Protein AF-A0A1S0UJU5-F1 (afdb_monomer_lite)

Radius of gyration: 62.93 Å; chains: 1; bounding box: 133×72×185 Å

Sequence (334 aa):
MNVRCYRLRDVCRALQETQEIAVLQREKLDVLLANEEEYRELAERVRCEQVELQALRDYVERQKCRVMTCRMKLIHFNDEKFQKDMMTSKRSSEVIKMQEDLLKRKAALSLAKDNLLLIASHLAWRRRKMVEDLMHIYVINLNTSPEARLMPSSCACRSIACITGLHLPDTLSFLGHSDIEVSAATGYVVQVLSLLSRIYNFPYQYSMFFFGSKSTIKDPILEERYPLYGMTRNREKFEEGMSLLNKNISQLRWSFGITTKGVGRTLFNLQDLLLHIVSKRQDTSTDSTFQRPSVSFRSVGNVDKTLHKCTKPNHEFNQGSKPSEMDPPSICSC

Organism: Loa loa (NCBI:txid7209)

Foldseek 3Di:
DPDVVVVVVVVVVVVVVVVVVVVVVVVVVVVVVVVVVVVVVVVVVVVVVVVVVVVVVVVVVVVVVVVVVVVVVVVVVVVVVVVVVVVVVVVVVVVVVVVVVVVVVVVVVVVVVVVVVVVVVVLLVVLLVVLVVLCVVFPKDFADDLVQAPDRDDAPDPTFIATVRQGADFLVRCPPDDLQSNLQRVLSLLVSLVVNCVSVVDDFQWDWDRPHSFIWIAHPVVRDIATCTDCVPCVVSNSVRLLSSLVRLQVVCVLLVHHDPRSRPSSVSVVVSSCSSNVDDPPPDDDPPPPDPDPDDDDDDDDDDDDDDDDDDDDDDDDDDDDDDDDDDDDDDD

Secondary structure (DSSP, 8-state):
--SHHHHHHHHHHHHHHHHHHHHHHHHHHHHHHHHHHHHHHHHHHHHHHHHHHHHHHHHHHHHHHHHHHHHHHHHHHHHHHHHHHHHHHHHHHHHHHHHHHHHHHHHHHHHHHHHHHHHHHHHHHHHHHHHHHHHHHS-EESS--GGGSSS------SS--EETTEE---TT--TTS-HHHHHHHHHHHHHHHHHHHHHHT---SSEEE-BTBT-EEE-TTT--EEESS-TTT-HHHHHHHHHHHHHHHHHHHHHTT---S-TT-HHHHHHHHHHHHHH------S------------------------PPPP--------------------

pLDDT: mean 82.98, std 22.14, range [27.62, 98.31]

Structure (mmCIF, N/CA/C/O backbone):
data_AF-A0A1S0UJU5-F1
#
_entry.id   AF-A0A1S0UJU5-F1
#
loop_
_atom_site.group_PDB
_atom_site.id
_atom_site.type_symbol
_atom_site.label_atom_id
_atom_site.label_alt_id
_atom_site.label_comp_id
_atom_site.label_asym_id
_atom_site.label_entity_id
_atom_site.label_seq_id
_atom_site.pdbx_PDB_ins_code
_atom_site.Cartn_x
_atom_site.Cartn_y
_atom_site.Cartn_z
_atom_site.occupancy
_atom_site.B_iso_or_equiv
_atom_site.auth_seq_id
_atom_site.auth_comp_id
_atom_site.auth_asym_id
_atom_site.auth_atom_id
_atom_site.pdbx_PDB_model_num
ATOM 1 N N . MET A 1 1 ? -99.829 -7.265 147.902 1.00 45.28 1 MET A N 1
ATOM 2 C CA . MET A 1 1 ? -98.395 -6.887 147.933 1.00 45.28 1 MET A CA 1
ATOM 3 C C . MET A 1 1 ? -97.499 -7.648 146.934 1.00 45.28 1 MET A C 1
ATOM 5 O O . MET A 1 1 ? -96.308 -7.392 146.930 1.00 45.28 1 MET A O 1
ATOM 9 N N . ASN A 1 2 ? -98.030 -8.486 146.025 1.00 49.31 2 ASN A N 1
ATOM 10 C CA . ASN A 1 2 ? -97.216 -9.372 145.164 1.00 49.31 2 ASN A CA 1
ATOM 11 C C . ASN A 1 2 ? -97.033 -8.938 143.691 1.00 49.31 2 ASN A C 1
ATOM 13 O O . ASN A 1 2 ? -96.429 -9.678 142.936 1.00 49.31 2 ASN A O 1
ATOM 17 N N . VAL A 1 3 ? -97.517 -7.769 143.244 1.00 54.25 3 VAL A N 1
ATOM 18 C CA . VAL A 1 3 ? -97.548 -7.428 141.794 1.00 54.25 3 VAL A CA 1
ATOM 19 C C . VAL A 1 3 ? -96.474 -6.405 141.370 1.00 54.25 3 VAL A C 1
ATOM 21 O O . VAL A 1 3 ? -96.061 -6.381 140.214 1.00 54.25 3 VAL A O 1
ATOM 24 N N . ARG A 1 4 ? -95.954 -5.576 142.292 1.00 53.53 4 ARG A N 1
ATOM 25 C CA . ARG A 1 4 ? -94.968 -4.516 141.968 1.00 53.53 4 ARG A CA 1
ATOM 26 C C . ARG A 1 4 ? -93.519 -5.014 141.833 1.00 53.53 4 ARG A C 1
ATOM 28 O O . ARG A 1 4 ? -92.796 -4.476 141.004 1.00 53.53 4 ARG A O 1
ATOM 35 N N . CYS A 1 5 ? -93.111 -6.054 142.569 1.00 54.47 5 CYS A N 1
ATOM 36 C CA . CYS A 1 5 ? -91.757 -6.624 142.458 1.00 54.47 5 CYS A CA 1
ATOM 37 C C . CYS A 1 5 ? -91.531 -7.432 141.168 1.00 54.47 5 CYS A C 1
ATOM 39 O O . CYS A 1 5 ? -90.399 -7.498 140.697 1.00 54.47 5 CYS A O 1
ATOM 41 N N . TYR A 1 6 ? -92.582 -8.007 140.571 1.00 58.06 6 TYR A N 1
ATOM 42 C CA . TYR A 1 6 ? -92.469 -8.746 139.307 1.00 58.06 6 TYR A CA 1
ATOM 43 C C . TYR A 1 6 ? -92.270 -7.799 138.119 1.00 58.06 6 TYR A C 1
ATOM 45 O O . TYR A 1 6 ? -91.330 -7.976 137.358 1.00 58.06 6 TYR A O 1
ATOM 53 N N . ARG A 1 7 ? -93.032 -6.698 138.049 1.00 62.28 7 ARG A N 1
ATOM 54 C CA . ARG A 1 7 ? -92.921 -5.725 136.946 1.00 62.28 7 ARG A CA 1
ATOM 55 C C . ARG A 1 7 ? -91.554 -5.044 136.850 1.00 62.28 7 ARG A C 1
ATOM 57 O O . ARG A 1 7 ? -91.088 -4.801 135.745 1.00 62.28 7 ARG A O 1
ATOM 64 N N . LEU A 1 8 ? -90.908 -4.736 137.979 1.00 66.62 8 LEU A N 1
ATOM 65 C CA . LEU A 1 8 ? -89.547 -4.178 137.967 1.00 66.62 8 LEU A CA 1
ATOM 66 C C . LEU A 1 8 ? -88.522 -5.219 137.498 1.00 66.62 8 LEU A C 1
ATOM 68 O O . LEU A 1 8 ? -87.613 -4.893 136.744 1.00 66.62 8 LEU A O 1
ATOM 72 N N . ARG A 1 9 ? -88.696 -6.481 137.909 1.00 70.19 9 ARG A N 1
ATOM 73 C CA . ARG A 1 9 ? -87.839 -7.597 137.499 1.00 70.19 9 ARG A CA 1
ATOM 74 C C . ARG A 1 9 ? -87.984 -7.908 136.006 1.00 70.19 9 ARG A C 1
ATOM 76 O O . ARG A 1 9 ? -86.986 -8.218 135.369 1.00 70.19 9 ARG A O 1
ATOM 83 N N . ASP A 1 10 ? -89.182 -7.766 135.448 1.00 72.06 10 ASP A N 1
ATOM 84 C CA . ASP A 1 10 ? -89.446 -7.961 134.019 1.00 72.06 10 ASP A CA 1
ATOM 85 C C . ASP A 1 10 ? -88.885 -6.813 133.170 1.00 72.06 10 ASP A C 1
ATOM 87 O O . ASP A 1 10 ? -88.316 -7.061 132.114 1.00 72.06 10 ASP A O 1
ATOM 91 N N . VAL A 1 11 ? -88.954 -5.567 133.653 1.00 76.56 11 VAL A N 1
ATOM 92 C CA . VAL A 1 11 ? -88.322 -4.414 132.984 1.00 76.56 11 VAL A CA 1
ATOM 93 C C . VAL A 1 11 ? -86.795 -4.508 133.035 1.00 76.56 11 VAL A C 1
ATOM 95 O O . VAL A 1 11 ? -86.145 -4.244 132.031 1.00 76.56 11 VAL A O 1
ATOM 98 N N . CYS A 1 12 ? -86.207 -4.924 134.162 1.00 75.19 12 CYS A N 1
ATOM 99 C CA . CYS A 1 12 ? -84.763 -5.167 134.251 1.00 75.19 12 CYS A CA 1
ATOM 100 C C . CYS A 1 12 ? -84.310 -6.327 133.353 1.00 75.19 12 CYS A C 1
ATOM 102 O O . CYS A 1 12 ? -83.250 -6.229 132.744 1.00 75.19 12 CYS A O 1
ATOM 104 N N . ARG A 1 13 ? -85.119 -7.389 133.233 1.00 77.06 13 ARG A N 1
ATOM 105 C CA . ARG A 1 13 ? -84.850 -8.505 132.318 1.00 77.06 13 ARG A CA 1
ATOM 106 C C . ARG A 1 13 ? -84.945 -8.067 130.860 1.00 77.06 13 ARG A C 1
ATOM 108 O O . ARG A 1 13 ? -84.023 -8.331 130.108 1.00 77.06 13 ARG A O 1
ATOM 115 N N . ALA A 1 14 ? -85.989 -7.326 130.493 1.00 78.50 14 ALA A N 1
ATOM 116 C CA . ALA A 1 14 ? -86.135 -6.770 129.151 1.00 78.50 14 ALA A CA 1
ATOM 117 C C . ALA A 1 14 ? -84.995 -5.796 128.814 1.00 78.50 14 ALA A C 1
ATOM 119 O O . ALA A 1 14 ? -84.498 -5.806 127.696 1.00 78.50 14 ALA A O 1
ATOM 120 N N . LEU A 1 15 ? -84.529 -4.994 129.779 1.00 78.94 15 LEU A N 1
ATOM 121 C CA . LEU A 1 15 ? -83.347 -4.146 129.609 1.00 78.94 15 LEU A CA 1
ATOM 122 C C . LEU A 1 15 ? -82.077 -4.974 129.389 1.00 78.94 15 LEU A C 1
ATOM 124 O O . LEU A 1 15 ? -81.343 -4.682 128.450 1.00 78.94 15 LEU A O 1
ATOM 128 N N . GLN A 1 16 ? -81.842 -6.024 130.183 1.00 80.31 16 GLN A N 1
ATOM 129 C CA . GLN A 1 16 ? -80.718 -6.945 129.972 1.00 80.31 16 GLN A CA 1
ATOM 130 C C . GLN A 1 16 ? -80.794 -7.638 128.609 1.00 80.31 16 GLN A C 1
ATOM 132 O O . GLN A 1 16 ? -79.808 -7.629 127.884 1.00 80.31 16 GLN A O 1
ATOM 137 N N . GLU A 1 17 ? -81.964 -8.137 128.216 1.00 80.81 17 GLU A N 1
ATOM 138 C CA . GLU A 1 17 ? -82.199 -8.753 126.907 1.00 80.81 17 GLU A CA 1
ATOM 139 C C . GLU A 1 17 ? -81.956 -7.749 125.768 1.00 80.81 17 GLU A C 1
ATOM 141 O O . GLU A 1 17 ? -81.262 -8.060 124.803 1.00 80.81 17 GLU A O 1
ATOM 146 N N . THR A 1 18 ? -82.443 -6.506 125.880 1.00 81.00 18 THR A N 1
ATOM 147 C CA . THR A 1 18 ? -82.161 -5.462 124.877 1.00 81.00 18 THR A CA 1
ATOM 148 C C . THR A 1 18 ? -80.690 -5.067 124.836 1.00 81.00 18 THR A C 1
ATOM 150 O O . THR A 1 18 ? -80.179 -4.738 123.768 1.00 81.00 18 THR A O 1
ATOM 153 N N . GLN A 1 19 ? -79.992 -5.122 125.971 1.00 81.38 19 GLN A N 1
ATOM 154 C CA . GLN A 1 19 ? -78.575 -4.801 126.055 1.00 81.38 19 GLN A CA 1
ATOM 155 C C . GLN A 1 19 ? -77.713 -5.928 125.475 1.00 81.38 19 GLN A C 1
ATOM 157 O O . GLN A 1 19 ? -76.769 -5.642 124.746 1.00 81.38 19 GLN A O 1
ATOM 162 N N . GLU A 1 20 ? -78.082 -7.190 125.692 1.00 84.19 20 GLU A N 1
ATOM 163 C CA . GLU A 1 20 ? -77.475 -8.353 125.035 1.00 84.19 20 GLU A CA 1
ATOM 164 C C . GLU A 1 20 ? -77.717 -8.338 123.519 1.00 84.19 20 GLU A C 1
ATOM 166 O O . GLU A 1 20 ? -76.786 -8.550 122.744 1.00 84.19 20 GLU A O 1
ATOM 171 N N . ILE A 1 21 ? -78.930 -7.997 123.067 1.00 85.12 21 ILE A N 1
ATOM 172 C CA . ILE A 1 21 ? -79.240 -7.842 121.636 1.00 85.12 21 ILE A CA 1
ATOM 173 C C . ILE A 1 21 ? -78.436 -6.690 121.021 1.00 85.12 21 ILE A C 1
ATOM 175 O O . ILE A 1 21 ? -77.917 -6.836 119.916 1.00 85.12 21 ILE A O 1
ATOM 179 N N . ALA A 1 22 ? -78.302 -5.558 121.718 1.00 84.25 22 ALA A N 1
ATOM 180 C CA . ALA A 1 22 ? -77.507 -4.426 121.247 1.00 84.25 22 ALA A CA 1
ATOM 181 C C . ALA A 1 22 ? -76.011 -4.772 121.149 1.00 84.25 22 ALA A C 1
ATOM 183 O O . ALA A 1 22 ? -75.350 -4.342 120.205 1.00 84.25 22 ALA A O 1
ATOM 184 N N . VAL A 1 23 ? -75.483 -5.578 122.079 1.00 86.19 23 VAL A N 1
ATOM 185 C CA . VAL A 1 23 ? -74.107 -6.101 122.018 1.00 86.19 23 VAL A CA 1
ATOM 186 C C . VAL A 1 23 ? -73.941 -7.049 120.830 1.00 86.19 23 VAL A C 1
ATOM 188 O O . VAL A 1 23 ? -73.042 -6.832 120.025 1.00 86.19 23 VAL A O 1
ATOM 191 N N . LEU A 1 24 ? -74.851 -8.007 120.633 1.00 87.44 24 LEU A N 1
ATOM 192 C CA . LEU A 1 24 ? -74.823 -8.925 119.485 1.00 87.44 24 LEU A CA 1
ATOM 193 C C . LEU A 1 24 ? -74.938 -8.198 118.139 1.00 87.44 24 LEU A C 1
ATOM 195 O O . LEU A 1 24 ? -74.281 -8.557 117.162 1.00 87.44 24 LEU A O 1
ATOM 199 N N . GLN A 1 25 ? -75.784 -7.170 118.061 1.00 85.75 25 GLN A N 1
ATOM 200 C CA . GLN A 1 25 ? -75.908 -6.343 116.863 1.00 85.75 25 GLN A CA 1
ATOM 201 C C . GLN A 1 25 ? -74.639 -5.542 116.599 1.00 85.75 25 GLN A C 1
ATOM 203 O O . GLN A 1 25 ? -74.259 -5.411 115.439 1.00 85.75 25 GLN A O 1
ATOM 208 N N . ARG A 1 26 ? -73.977 -5.046 117.649 1.00 85.44 26 ARG A N 1
ATOM 209 C CA . ARG A 1 26 ? -72.702 -4.336 117.546 1.00 85.44 26 ARG A CA 1
ATOM 210 C C . ARG A 1 26 ? -71.572 -5.264 117.110 1.00 85.44 26 ARG A C 1
ATOM 212 O O . ARG A 1 26 ? -70.900 -4.932 116.149 1.00 85.44 26 ARG A O 1
ATOM 219 N N . GLU A 1 27 ? -71.455 -6.452 117.699 1.00 87.44 27 GLU A N 1
ATOM 220 C CA . GLU A 1 27 ? -70.498 -7.483 117.268 1.00 87.44 27 GLU A CA 1
ATOM 221 C C . GLU A 1 27 ? -70.718 -7.877 115.803 1.00 87.44 27 GLU A C 1
ATOM 223 O O . GLU A 1 27 ? -69.775 -7.985 115.023 1.00 87.44 27 GLU A O 1
ATOM 228 N N . LYS A 1 28 ? -71.980 -8.031 115.386 1.00 88.12 28 LYS A N 1
ATOM 229 C CA . LYS A 1 28 ? -72.319 -8.296 113.985 1.00 88.12 28 LYS A CA 1
ATOM 230 C C . LYS A 1 28 ? -71.959 -7.121 113.072 1.00 88.12 28 LYS A C 1
ATOM 232 O O . LYS A 1 28 ? -71.530 -7.352 111.944 1.00 88.12 28 LYS A O 1
ATOM 237 N N . LEU A 1 29 ? -72.142 -5.883 113.533 1.00 86.06 29 LEU A N 1
ATOM 238 C CA . LEU A 1 29 ? -71.748 -4.680 112.799 1.00 86.06 29 LEU A CA 1
ATOM 239 C C . LEU A 1 29 ? -70.225 -4.595 112.665 1.00 86.06 29 LEU A C 1
ATOM 241 O O . LEU A 1 29 ? -69.742 -4.318 111.575 1.00 86.06 29 LEU A O 1
ATOM 245 N N . ASP A 1 30 ? -69.490 -4.904 113.731 1.00 87.44 30 ASP A N 1
ATOM 246 C CA . ASP A 1 30 ? -68.028 -4.904 113.763 1.00 87.44 30 ASP A CA 1
ATOM 247 C C . ASP A 1 30 ? -67.458 -5.961 112.799 1.00 87.44 30 ASP A C 1
ATOM 249 O O . ASP A 1 30 ? -66.542 -5.668 112.035 1.00 87.44 30 ASP A O 1
ATOM 253 N N . VAL A 1 31 ? -68.060 -7.158 112.731 1.00 88.56 31 VAL A N 1
ATOM 254 C CA . VAL A 1 31 ? -67.698 -8.193 111.740 1.00 88.56 31 VAL A CA 1
ATOM 255 C C . VAL A 1 31 ? -68.006 -7.746 110.307 1.00 88.56 31 VAL A C 1
ATOM 257 O O . VAL A 1 31 ? -67.220 -7.995 109.395 1.00 88.56 31 VAL A O 1
ATOM 260 N N . LEU A 1 32 ? -69.148 -7.092 110.077 1.00 87.38 32 LEU A N 1
ATOM 261 C CA . LEU A 1 32 ? -69.503 -6.588 108.747 1.00 87.38 32 LEU A CA 1
ATOM 262 C C . LEU A 1 32 ? -68.575 -5.454 108.296 1.00 87.38 32 LEU A C 1
ATOM 264 O O . LEU A 1 32 ? -68.195 -5.432 107.128 1.00 87.38 32 LEU A O 1
ATOM 268 N N . LEU A 1 33 ? -68.195 -4.556 109.208 1.00 87.12 33 LEU A N 1
ATOM 269 C CA . LEU A 1 33 ? -67.235 -3.482 108.950 1.00 87.12 33 LEU A CA 1
ATOM 270 C C . LEU A 1 33 ? -65.837 -4.042 108.652 1.00 87.12 33 LEU A C 1
ATOM 272 O O . LEU A 1 33 ? -65.231 -3.627 107.669 1.00 87.12 33 LEU A O 1
ATOM 276 N N . ALA A 1 34 ? -65.369 -5.031 109.422 1.00 87.44 34 ALA A N 1
ATOM 277 C CA . ALA A 1 34 ? -64.091 -5.703 109.170 1.00 87.44 34 ALA A CA 1
ATOM 278 C C . ALA A 1 34 ? -64.063 -6.394 107.794 1.00 87.44 34 ALA A C 1
ATOM 280 O O . ALA A 1 34 ? -63.114 -6.230 107.031 1.00 87.44 34 ALA A O 1
ATOM 281 N N . ASN A 1 35 ? -65.140 -7.096 107.425 1.00 88.69 35 ASN A N 1
ATOM 282 C CA . ASN A 1 35 ? -65.254 -7.712 106.102 1.00 88.69 35 ASN A CA 1
ATOM 283 C C . ASN A 1 35 ? -65.275 -6.661 104.976 1.00 88.69 35 ASN A C 1
ATOM 285 O O . ASN A 1 35 ? -64.675 -6.872 103.927 1.00 88.69 35 ASN A O 1
ATOM 289 N N . GLU A 1 36 ? -65.974 -5.534 105.156 1.00 91.25 36 GLU A N 1
ATOM 290 C CA . GLU A 1 36 ? -66.028 -4.449 104.163 1.00 91.25 36 GLU A CA 1
ATOM 291 C C . GLU A 1 36 ? -64.648 -3.814 103.929 1.00 91.25 36 GLU A C 1
ATOM 293 O O . GLU A 1 36 ? -64.301 -3.489 102.791 1.00 91.25 36 GLU A O 1
ATOM 298 N N . GLU A 1 37 ? -63.844 -3.694 104.987 1.00 89.50 37 GLU A N 1
ATOM 299 C CA . GLU A 1 37 ? -62.455 -3.243 104.922 1.00 89.50 37 GLU A CA 1
ATOM 300 C C . GLU A 1 37 ? -61.571 -4.248 104.159 1.00 89.50 37 GLU A C 1
ATOM 302 O O . GLU A 1 37 ? -60.891 -3.852 103.210 1.00 89.50 37 GLU A O 1
ATOM 307 N N . GLU A 1 38 ? -61.689 -5.554 104.435 1.00 89.94 38 GLU A N 1
ATOM 308 C CA . GLU A 1 38 ? -61.005 -6.611 103.666 1.00 89.94 38 GLU A CA 1
ATOM 309 C C . GLU A 1 38 ? -61.394 -6.612 102.173 1.00 89.94 38 GLU A C 1
ATOM 311 O O . GLU A 1 38 ? -60.532 -6.757 101.296 1.00 89.94 38 GLU A O 1
ATOM 316 N N . TYR A 1 39 ? -62.680 -6.415 101.850 1.00 90.31 39 TYR A N 1
ATOM 317 C CA . TYR A 1 39 ? -63.145 -6.293 100.462 1.00 90.31 39 TYR A CA 1
ATOM 318 C C . TYR A 1 39 ? -62.592 -5.038 99.779 1.00 90.31 39 TYR A C 1
ATOM 320 O O . TYR A 1 39 ? -62.222 -5.106 98.601 1.00 90.31 39 TYR A O 1
ATOM 328 N N . ARG A 1 40 ? -62.512 -3.902 100.486 1.00 89.62 40 ARG A N 1
ATOM 329 C CA . ARG A 1 40 ? -61.903 -2.669 99.963 1.00 89.62 40 ARG A CA 1
ATOM 330 C C . ARG A 1 40 ? -60.422 -2.866 99.661 1.00 89.62 40 ARG A C 1
ATOM 332 O O . ARG A 1 40 ? -59.996 -2.520 98.558 1.00 89.62 40 ARG A O 1
ATOM 339 N N . GLU A 1 41 ? -59.667 -3.479 100.568 1.00 92.25 41 GLU A N 1
ATOM 340 C CA . GLU A 1 41 ? -58.255 -3.794 100.340 1.00 92.25 41 GLU A CA 1
ATOM 341 C C . GLU A 1 41 ? -58.061 -4.753 99.160 1.00 92.25 41 GLU A C 1
ATOM 343 O O . GLU A 1 41 ? -57.184 -4.548 98.318 1.00 92.25 41 GLU A O 1
ATOM 348 N N . LEU A 1 42 ? -58.890 -5.797 99.050 1.00 93.56 42 LEU A N 1
ATOM 349 C CA . LEU A 1 42 ? -58.834 -6.721 97.919 1.00 93.56 42 LEU A CA 1
ATOM 350 C C . LEU A 1 42 ? -59.149 -6.007 96.598 1.00 93.56 42 LEU A C 1
ATOM 352 O O . LEU A 1 42 ? -58.449 -6.216 95.608 1.00 93.56 42 LEU A O 1
ATOM 356 N N . ALA A 1 43 ? -60.155 -5.132 96.579 1.00 92.75 43 ALA A N 1
ATOM 357 C CA . ALA A 1 43 ? -60.495 -4.327 95.410 1.00 92.75 43 ALA A CA 1
ATOM 358 C C . ALA A 1 43 ? -59.391 -3.319 95.045 1.00 92.75 43 ALA A C 1
ATOM 360 O O . ALA A 1 43 ? -59.218 -2.999 93.869 1.00 92.75 43 ALA A O 1
ATOM 361 N N . GLU A 1 44 ? -58.634 -2.798 96.013 1.00 93.31 44 GLU A N 1
ATOM 362 C CA . GLU A 1 44 ? -57.428 -2.000 95.754 1.00 93.31 44 GLU A CA 1
ATOM 363 C C . GLU A 1 44 ? -56.303 -2.835 95.151 1.00 93.31 44 GLU A C 1
ATOM 365 O O . GLU A 1 44 ? -55.749 -2.432 94.129 1.00 93.31 44 GLU A O 1
ATOM 370 N N . ARG A 1 45 ? -56.026 -4.027 95.693 1.00 94.31 45 ARG A N 1
ATOM 371 C CA . ARG A 1 45 ? -55.031 -4.949 95.123 1.00 94.31 45 ARG A CA 1
ATOM 372 C C . ARG A 1 45 ? -55.364 -5.325 93.681 1.00 94.31 45 ARG A C 1
ATOM 374 O O . ARG A 1 45 ? -54.514 -5.178 92.810 1.00 94.31 45 ARG A O 1
ATOM 381 N N . VAL A 1 46 ? -56.613 -5.707 93.405 1.00 95.44 46 VAL A N 1
ATOM 382 C CA . VAL A 1 46 ? -57.075 -6.033 92.044 1.00 95.44 46 VAL A CA 1
ATOM 383 C C . VAL A 1 46 ? -56.934 -4.833 91.102 1.00 95.44 46 VAL A C 1
ATOM 385 O O . VAL A 1 46 ? -56.502 -5.000 89.962 1.00 95.44 46 VAL A O 1
ATOM 388 N N . ARG A 1 47 ? -57.244 -3.614 91.570 1.00 94.12 47 ARG A N 1
ATOM 389 C CA . ARG A 1 47 ? -57.045 -2.385 90.783 1.00 94.12 47 ARG A CA 1
ATOM 390 C C . ARG A 1 47 ? -55.567 -2.138 90.475 1.00 94.12 47 ARG A C 1
ATOM 392 O O . ARG A 1 47 ? -55.245 -1.833 89.329 1.00 94.12 47 ARG A O 1
ATOM 399 N N . CYS A 1 48 ? -54.678 -2.296 91.455 1.00 94.50 48 CYS A N 1
ATOM 400 C CA . CYS A 1 48 ? -53.232 -2.177 91.258 1.00 94.50 48 CYS A CA 1
ATOM 401 C C . CYS A 1 48 ? -52.715 -3.214 90.250 1.00 94.50 48 CYS A C 1
ATOM 403 O O . CYS A 1 48 ? -52.054 -2.844 89.280 1.00 94.50 48 CYS A O 1
ATOM 405 N N . GLU A 1 49 ? -53.095 -4.484 90.404 1.00 95.19 49 GLU A N 1
ATOM 406 C CA . GLU A 1 49 ? -52.731 -5.556 89.469 1.00 95.19 49 GLU A CA 1
ATOM 407 C C . GLU A 1 49 ? -53.271 -5.301 88.053 1.00 95.19 49 GLU A C 1
ATOM 409 O O . GLU A 1 49 ? -52.595 -5.579 87.064 1.00 95.19 49 GLU A O 1
ATOM 414 N N . GLN A 1 50 ? -54.470 -4.729 87.913 1.00 95.94 50 GLN A N 1
ATOM 415 C CA . GLN A 1 50 ? -55.018 -4.350 86.608 1.00 95.94 50 GLN A CA 1
ATOM 416 C C . GLN A 1 50 ? -54.225 -3.229 85.935 1.00 95.94 50 GLN A C 1
ATOM 418 O O . GLN A 1 50 ? -54.015 -3.290 84.720 1.00 95.94 50 GLN A O 1
ATOM 423 N N . VAL A 1 51 ? -53.747 -2.245 86.700 1.00 96.19 51 VAL A N 1
ATOM 424 C CA . VAL A 1 51 ? -52.851 -1.198 86.188 1.00 96.19 51 VAL A CA 1
ATOM 425 C C . VAL A 1 51 ? -51.520 -1.804 85.738 1.00 96.19 51 VAL A C 1
ATOM 427 O O . VAL A 1 51 ? -51.054 -1.497 84.638 1.00 96.19 51 VAL A O 1
ATOM 430 N N . GLU A 1 52 ? -50.935 -2.710 86.524 1.00 95.94 52 GLU A N 1
ATOM 431 C CA . GLU A 1 52 ? -49.694 -3.404 86.157 1.00 95.94 52 GLU A CA 1
ATOM 432 C C . GLU A 1 52 ? -49.861 -4.277 84.908 1.00 95.94 52 GLU A C 1
ATOM 434 O O . GLU A 1 52 ? -49.048 -4.213 83.982 1.00 95.94 52 GLU A O 1
ATOM 439 N N . LEU A 1 53 ? -50.949 -5.047 84.826 1.00 96.75 53 LEU A N 1
ATOM 440 C CA . LEU A 1 53 ? -51.279 -5.843 83.646 1.00 96.75 53 LEU A CA 1
ATOM 441 C C . LEU A 1 53 ? -51.459 -4.967 82.406 1.00 96.75 53 LEU A C 1
ATOM 443 O O . LEU A 1 53 ? -51.013 -5.351 81.323 1.00 96.75 53 LEU A O 1
ATOM 447 N N . GLN A 1 54 ? -52.098 -3.801 82.536 1.00 96.38 54 GLN A N 1
ATOM 448 C CA . GLN A 1 54 ? -52.240 -2.864 81.425 1.00 96.38 54 GLN A CA 1
ATOM 449 C C . GLN A 1 54 ? -50.880 -2.306 80.991 1.00 96.38 54 GLN A C 1
ATOM 451 O O . GLN A 1 54 ? -50.567 -2.324 79.801 1.00 96.38 54 GLN A O 1
ATOM 456 N N . ALA A 1 55 ? -50.026 -1.913 81.940 1.00 96.06 55 ALA A N 1
ATOM 457 C CA . ALA A 1 55 ? -48.673 -1.451 81.646 1.00 96.06 55 ALA A CA 1
ATOM 458 C C . ALA A 1 55 ? -47.837 -2.527 80.928 1.00 96.06 55 ALA A C 1
ATOM 460 O O . ALA A 1 55 ? -47.106 -2.221 79.980 1.00 96.06 55 ALA A O 1
ATOM 461 N N . LEU A 1 56 ? -47.977 -3.797 81.327 1.00 96.88 56 LEU A N 1
ATOM 462 C CA . LEU A 1 56 ? -47.296 -4.920 80.687 1.00 96.88 56 LEU A CA 1
ATOM 463 C C . LEU A 1 56 ? -47.823 -5.177 79.266 1.00 96.88 56 LEU A C 1
ATOM 465 O O . LEU A 1 56 ? -47.026 -5.404 78.353 1.00 96.88 56 LEU A O 1
ATOM 469 N N . ARG A 1 57 ? -49.142 -5.087 79.042 1.00 96.94 57 ARG A N 1
ATOM 470 C CA . ARG A 1 57 ? -49.736 -5.166 77.692 1.00 96.94 57 ARG A CA 1
ATOM 471 C C . ARG A 1 57 ? -49.208 -4.054 76.787 1.00 96.94 57 ARG A C 1
ATOM 473 O O . ARG A 1 57 ? -48.764 -4.341 75.674 1.00 96.94 57 ARG A O 1
ATOM 480 N N . ASP A 1 58 ? -49.170 -2.820 77.281 1.00 97.00 58 ASP A N 1
ATOM 481 C CA . ASP A 1 58 ? -48.647 -1.668 76.539 1.00 97.00 58 ASP A CA 1
ATOM 482 C C . ASP A 1 58 ? -47.147 -1.813 76.241 1.00 97.00 58 ASP A C 1
ATOM 484 O O . ASP A 1 58 ? -46.654 -1.352 75.207 1.00 97.00 58 ASP A O 1
ATOM 488 N N . TYR A 1 59 ? -46.392 -2.444 77.144 1.00 97.25 59 TYR A N 1
ATOM 489 C CA . TYR A 1 59 ? -44.987 -2.765 76.917 1.00 97.25 59 TYR A CA 1
ATOM 490 C C . TYR A 1 59 ? -44.823 -3.806 75.805 1.00 97.25 59 TYR A C 1
ATOM 492 O O . TYR A 1 59 ? -44.030 -3.597 74.885 1.00 97.25 59 TYR A O 1
ATOM 500 N N . VAL A 1 60 ? -45.593 -4.898 75.847 1.00 97.62 60 VAL A N 1
ATOM 501 C CA . VAL A 1 60 ? -45.584 -5.937 74.807 1.00 97.62 60 VAL A CA 1
ATOM 502 C C . VAL A 1 60 ? -45.933 -5.343 73.444 1.00 97.62 60 VAL A C 1
ATOM 504 O O . VAL A 1 60 ? -45.235 -5.616 72.466 1.00 97.62 60 VAL A O 1
ATOM 507 N N . GLU A 1 61 ? -46.952 -4.488 73.368 1.00 96.88 61 GLU A N 1
ATOM 508 C CA . GLU A 1 61 ? -47.359 -3.859 72.110 1.00 96.88 61 GLU A CA 1
ATOM 509 C C . GLU A 1 61 ? -46.269 -2.924 71.561 1.00 96.88 61 GLU A C 1
ATOM 511 O O . GLU A 1 61 ? -45.923 -2.984 70.378 1.00 96.88 61 GLU A O 1
ATOM 516 N N . ARG A 1 62 ? -45.603 -2.155 72.435 1.00 97.19 62 ARG A N 1
ATOM 517 C CA . ARG A 1 62 ? -44.413 -1.373 72.058 1.00 97.19 62 ARG A CA 1
ATOM 518 C C . ARG A 1 62 ? -43.289 -2.254 71.512 1.00 97.19 62 ARG A C 1
ATOM 520 O O . ARG A 1 62 ? -42.677 -1.892 70.505 1.00 97.19 62 ARG A O 1
ATOM 527 N N . GLN A 1 63 ? -43.015 -3.409 72.124 1.00 97.31 63 GLN A N 1
ATOM 528 C CA . GLN A 1 63 ? -41.999 -4.330 71.602 1.00 97.31 63 GLN A CA 1
ATOM 529 C C . GLN A 1 63 ? -42.403 -4.926 70.248 1.00 97.31 63 GLN A C 1
ATOM 531 O O . GLN A 1 63 ? -41.562 -4.986 69.350 1.00 97.31 63 GLN A O 1
ATOM 536 N N . LYS A 1 64 ? -43.679 -5.281 70.039 1.00 97.12 64 LYS A N 1
ATOM 537 C CA . LYS A 1 64 ? -44.172 -5.738 68.727 1.00 97.12 64 LYS A CA 1
ATOM 538 C C . LYS A 1 64 ? -43.972 -4.680 67.643 1.00 97.12 64 LYS A C 1
ATOM 540 O O . LYS A 1 64 ? -43.437 -5.003 66.584 1.00 97.12 64 LYS A O 1
ATOM 545 N N . CYS A 1 65 ? -44.311 -3.417 67.914 1.00 96.94 65 CYS A N 1
ATOM 546 C CA . CYS A 1 65 ? -44.084 -2.308 66.980 1.00 96.94 65 CYS A CA 1
ATOM 547 C C . CYS A 1 65 ? -42.596 -2.137 66.631 1.00 96.94 65 CYS A C 1
ATOM 549 O O . CYS A 1 65 ? -42.246 -1.925 65.465 1.00 96.94 65 CYS A O 1
ATOM 551 N N . ARG A 1 66 ? -41.695 -2.285 67.612 1.00 97.12 66 ARG A N 1
ATOM 552 C CA . ARG A 1 66 ? -40.240 -2.236 67.378 1.00 97.12 66 ARG A CA 1
ATOM 553 C C . ARG A 1 66 ? -39.764 -3.392 66.504 1.00 97.12 66 ARG A C 1
ATOM 555 O O . ARG A 1 66 ? -39.049 -3.154 65.533 1.00 97.12 66 ARG A O 1
ATOM 562 N N . VAL A 1 67 ? -40.186 -4.619 66.807 1.00 97.50 67 VAL A N 1
ATOM 563 C CA . VAL A 1 67 ? -39.852 -5.810 66.009 1.00 97.50 67 VAL A CA 1
ATOM 564 C C . VAL A 1 67 ? -40.372 -5.664 64.582 1.00 97.50 67 VAL A C 1
ATOM 566 O O . VAL A 1 67 ? -39.628 -5.926 63.640 1.00 97.50 67 VAL A O 1
ATOM 569 N N . MET A 1 68 ? -41.603 -5.178 64.406 1.00 97.06 68 MET A N 1
ATOM 570 C CA . MET A 1 68 ? -42.180 -4.924 63.086 1.00 97.06 68 MET A CA 1
ATOM 571 C C . MET A 1 68 ? -41.367 -3.886 62.307 1.00 97.06 68 MET A C 1
ATOM 573 O O . MET A 1 68 ? -41.036 -4.109 61.146 1.00 97.06 68 MET A O 1
ATOM 577 N N . THR A 1 69 ? -40.968 -2.791 62.957 1.00 97.12 69 THR A N 1
ATOM 578 C CA . THR A 1 69 ? -40.121 -1.760 62.340 1.00 97.12 69 THR A CA 1
ATOM 579 C C . THR A 1 69 ? -38.773 -2.332 61.899 1.00 97.12 69 THR A C 1
ATOM 581 O O . THR A 1 69 ? -38.325 -2.077 60.782 1.00 97.12 69 THR A O 1
ATOM 584 N N . CYS A 1 70 ? -38.123 -3.134 62.747 1.00 96.81 70 CYS A N 1
ATOM 585 C CA . CYS A 1 70 ? -36.871 -3.804 62.397 1.00 96.81 70 CYS A CA 1
ATOM 586 C C . CYS A 1 70 ? -37.056 -4.794 61.240 1.00 96.81 70 CYS A C 1
ATOM 588 O O . CYS A 1 70 ? -36.238 -4.819 60.323 1.00 96.81 70 CYS A O 1
ATOM 590 N N . ARG A 1 71 ? -38.147 -5.567 61.243 1.00 97.19 71 ARG A N 1
ATOM 591 C CA . ARG A 1 71 ? -38.476 -6.516 60.174 1.00 97.19 71 ARG A CA 1
ATOM 592 C C . ARG A 1 71 ? -38.712 -5.801 58.845 1.00 97.19 71 ARG A C 1
ATOM 594 O O . ARG A 1 71 ? -38.179 -6.238 57.833 1.00 97.19 71 ARG A O 1
ATOM 601 N N . MET A 1 72 ? -39.432 -4.680 58.858 1.00 97.25 72 MET A N 1
ATOM 602 C CA . MET A 1 72 ? -39.666 -3.867 57.664 1.00 97.25 72 MET A CA 1
ATOM 603 C C . MET A 1 72 ? -38.353 -3.310 57.098 1.00 97.25 72 MET A C 1
ATOM 605 O O . MET A 1 72 ? -38.096 -3.422 55.904 1.00 97.25 72 MET A O 1
ATOM 609 N N . LYS A 1 73 ? -37.469 -2.786 57.960 1.00 97.31 73 LYS A N 1
ATOM 610 C CA . LYS A 1 73 ? -36.131 -2.325 57.550 1.00 97.31 73 LYS A CA 1
ATOM 611 C C . LYS A 1 73 ? -35.292 -3.446 56.937 1.00 97.31 73 LYS A C 1
ATOM 613 O O . LYS A 1 73 ? -34.596 -3.207 55.957 1.00 97.31 73 LYS A O 1
ATOM 618 N N . LEU A 1 74 ? -35.366 -4.654 57.496 1.00 97.25 74 LEU A N 1
ATOM 619 C CA . LEU A 1 74 ? -34.643 -5.812 56.974 1.00 97.25 74 LEU A CA 1
ATOM 620 C C . LEU A 1 74 ? -35.156 -6.228 55.588 1.00 97.25 74 LEU A C 1
ATOM 622 O O . LEU A 1 74 ? -34.341 -6.517 54.717 1.00 97.25 74 LEU A O 1
ATOM 626 N N . ILE A 1 75 ? -36.477 -6.217 55.378 1.00 96.94 75 ILE A N 1
ATOM 627 C CA . ILE A 1 75 ? -37.091 -6.502 54.072 1.00 96.94 75 ILE A CA 1
ATOM 628 C C . ILE A 1 75 ? -36.604 -5.484 53.037 1.00 96.94 75 ILE A C 1
ATOM 630 O O . ILE A 1 75 ? -36.026 -5.881 52.031 1.00 96.94 75 ILE A O 1
ATOM 634 N N . HIS A 1 76 ? -36.718 -4.184 53.330 1.00 96.50 76 HIS A N 1
ATOM 635 C CA . HIS A 1 76 ? -36.243 -3.134 52.423 1.00 96.50 76 HIS A CA 1
ATOM 636 C C . HIS A 1 76 ? -34.751 -3.255 52.103 1.00 96.50 76 HIS A C 1
ATOM 638 O O . HIS A 1 76 ? -34.355 -3.158 50.944 1.00 96.50 76 HIS A O 1
ATOM 644 N N . PHE A 1 77 ? -33.918 -3.506 53.115 1.00 97.25 77 PHE A N 1
ATOM 645 C CA . PHE A 1 77 ? -32.485 -3.698 52.911 1.00 97.25 77 PHE A CA 1
ATOM 646 C C . PHE A 1 77 ? -32.189 -4.907 52.012 1.00 97.25 77 PHE A C 1
ATOM 648 O O . PHE A 1 77 ? -31.321 -4.837 51.140 1.00 97.25 77 PHE A O 1
ATOM 655 N N . ASN A 1 78 ? -32.910 -6.014 52.203 1.00 96.50 78 ASN A N 1
ATOM 656 C CA . ASN A 1 78 ? -32.739 -7.213 51.394 1.00 96.50 78 ASN A CA 1
ATOM 657 C C . ASN A 1 78 ? -33.201 -6.999 49.944 1.00 96.50 78 ASN A C 1
ATOM 659 O O . ASN A 1 78 ? -32.505 -7.426 49.023 1.00 96.50 78 ASN A O 1
ATOM 663 N N . ASP A 1 79 ? -34.307 -6.284 49.734 1.00 96.81 79 ASP A N 1
ATOM 664 C CA . ASP A 1 79 ? -34.809 -5.932 48.402 1.00 96.81 79 ASP A CA 1
ATOM 665 C C . ASP A 1 79 ? -33.825 -5.024 47.652 1.00 96.81 79 ASP A C 1
ATOM 667 O O . ASP A 1 79 ? -33.493 -5.281 46.493 1.00 96.81 79 ASP A O 1
ATOM 671 N N . GLU A 1 80 ? -33.285 -3.996 48.315 1.00 96.19 80 GLU A N 1
ATOM 672 C CA . GLU A 1 80 ? -32.257 -3.132 47.728 1.00 96.19 80 GLU A CA 1
ATOM 673 C C . GLU A 1 80 ? -30.987 -3.905 47.365 1.00 96.19 80 GLU A C 1
ATOM 675 O O . GLU A 1 80 ? -30.392 -3.671 46.308 1.00 96.19 80 GLU A O 1
ATOM 680 N N . LYS A 1 81 ? -30.550 -4.815 48.243 1.00 96.19 81 LYS A N 1
ATOM 681 C CA . LYS A 1 81 ? -29.387 -5.666 47.987 1.00 96.19 81 LYS A CA 1
ATOM 682 C C . LYS A 1 81 ? -29.637 -6.557 46.773 1.00 96.19 81 LYS A C 1
ATOM 684 O O . LYS A 1 81 ? -28.814 -6.574 45.863 1.00 96.19 81 LYS A O 1
ATOM 689 N N . PHE A 1 82 ? -30.794 -7.213 46.712 1.00 96.75 82 PHE A N 1
ATOM 690 C CA . PHE A 1 82 ? -31.174 -8.060 45.586 1.00 96.75 82 PHE A CA 1
ATOM 691 C C . PHE A 1 82 ? -31.193 -7.283 44.262 1.00 96.75 82 PHE A C 1
ATOM 693 O O . PHE A 1 82 ? -30.649 -7.742 43.256 1.00 96.75 82 PHE A O 1
ATOM 700 N N . GLN A 1 83 ? -31.748 -6.068 44.256 1.00 95.50 83 GLN A N 1
ATOM 701 C CA . GLN A 1 83 ? -31.737 -5.205 43.073 1.00 95.50 83 GLN A CA 1
ATOM 702 C C . GLN A 1 83 ? -30.313 -4.816 42.652 1.00 95.50 83 GLN A C 1
ATOM 704 O O . GLN A 1 83 ? -29.984 -4.880 41.464 1.00 95.50 83 GLN A O 1
ATOM 709 N N . LYS A 1 84 ? -29.446 -4.444 43.604 1.00 95.81 84 LYS A N 1
ATOM 710 C CA . LYS A 1 84 ? -28.034 -4.116 43.337 1.00 95.81 84 LYS A CA 1
ATOM 711 C C . LYS A 1 84 ? -27.266 -5.317 42.778 1.00 95.81 84 LYS A C 1
ATOM 713 O O . LYS A 1 84 ? -26.527 -5.157 41.802 1.00 95.81 84 LYS A O 1
ATOM 718 N N . ASP A 1 85 ? -27.480 -6.506 43.332 1.00 96.19 85 ASP A N 1
ATOM 719 C CA . ASP A 1 85 ? -26.854 -7.749 42.875 1.00 96.19 85 ASP A CA 1
ATOM 720 C C . ASP A 1 85 ? -27.318 -8.101 41.453 1.00 96.19 85 ASP A C 1
ATOM 722 O O . ASP A 1 85 ? -26.492 -8.379 40.579 1.00 96.19 85 ASP A O 1
ATOM 726 N N . MET A 1 86 ? -28.618 -7.967 41.165 1.00 96.00 86 MET A N 1
ATOM 727 C CA . MET A 1 86 ? -29.166 -8.171 39.820 1.00 96.00 86 MET A CA 1
ATOM 728 C C . MET A 1 86 ? -28.561 -7.196 38.798 1.00 96.00 86 MET A C 1
ATOM 730 O O . MET A 1 86 ? -28.177 -7.607 37.702 1.00 96.00 86 MET A O 1
ATOM 734 N N . MET A 1 87 ? -28.447 -5.906 39.131 1.00 95.50 87 MET A N 1
ATOM 735 C CA . MET A 1 87 ? -27.851 -4.909 38.230 1.00 95.50 87 MET A CA 1
ATOM 736 C C . MET A 1 87 ? -26.358 -5.157 37.999 1.00 95.50 87 MET A C 1
ATOM 738 O O . MET A 1 87 ? -25.868 -4.989 36.882 1.00 95.50 87 MET A O 1
ATOM 742 N N . THR A 1 88 ? -25.638 -5.591 39.033 1.00 95.94 88 THR A N 1
ATOM 743 C CA . THR A 1 88 ? -24.215 -5.940 38.937 1.00 95.94 88 THR A CA 1
ATOM 744 C C . THR A 1 88 ? -24.009 -7.180 38.068 1.00 95.94 88 THR A C 1
ATOM 746 O O . THR A 1 88 ? -23.133 -7.176 37.207 1.00 95.94 88 THR A O 1
ATOM 749 N N . SER A 1 89 ? -24.863 -8.197 38.216 1.00 96.31 89 SER A N 1
ATOM 750 C CA . SER A 1 89 ? -24.858 -9.406 37.383 1.00 96.31 89 SER A CA 1
ATOM 751 C C . SER A 1 89 ? -25.184 -9.113 35.910 1.00 96.31 89 SER A C 1
ATOM 753 O O . SER A 1 89 ? -24.526 -9.630 35.007 1.00 96.31 89 SER A O 1
ATOM 755 N N . LYS A 1 90 ? -26.146 -8.220 35.636 1.00 96.44 90 LYS A N 1
ATOM 756 C CA . LYS A 1 90 ? -26.434 -7.770 34.262 1.00 96.44 90 LYS A CA 1
ATOM 757 C C . LYS A 1 90 ? -25.223 -7.084 33.632 1.00 96.44 90 LYS A C 1
ATOM 759 O O . LYS A 1 90 ? -24.805 -7.461 32.540 1.00 96.44 90 LYS A O 1
ATOM 764 N N . ARG A 1 91 ? -24.609 -6.140 34.355 1.00 95.75 91 ARG A N 1
ATOM 765 C CA . ARG A 1 91 ? -23.395 -5.442 33.903 1.00 95.75 91 ARG A CA 1
ATOM 766 C C . ARG A 1 91 ? -22.228 -6.402 33.674 1.00 95.75 91 ARG A C 1
ATOM 768 O O . ARG A 1 91 ? -21.518 -6.255 32.686 1.00 95.75 91 ARG A O 1
ATOM 775 N N . SER A 1 92 ? -22.019 -7.389 34.547 1.00 96.06 92 SER A N 1
ATOM 776 C CA . SER A 1 92 ? -20.941 -8.366 34.358 1.00 96.06 92 SER A CA 1
ATOM 777 C C . SER A 1 92 ? -21.180 -9.247 33.129 1.00 96.06 92 SER A C 1
ATOM 779 O O . SER A 1 92 ? -20.248 -9.468 32.359 1.00 96.06 92 SER A O 1
ATOM 781 N N . SER A 1 93 ? -22.425 -9.667 32.874 1.00 96.56 93 SER A N 1
ATOM 782 C CA . SER A 1 93 ? -22.790 -10.393 31.651 1.00 96.56 93 SER A CA 1
ATOM 783 C C . SER A 1 93 ? -22.544 -9.565 30.384 1.00 96.56 93 SER A C 1
ATOM 785 O O . SER A 1 93 ? -22.007 -10.081 29.404 1.00 96.56 93 SER A O 1
ATOM 787 N N . GLU A 1 94 ? -22.878 -8.272 30.397 1.00 96.56 94 GLU A N 1
ATOM 788 C CA . GLU A 1 94 ? -22.594 -7.356 29.283 1.00 96.56 94 GLU A CA 1
ATOM 789 C C . GLU A 1 94 ? -21.090 -7.206 29.031 1.00 96.56 94 GLU A C 1
ATOM 791 O O . GLU A 1 94 ? -20.651 -7.262 27.883 1.00 96.56 94 GLU A O 1
ATOM 796 N N . VAL A 1 95 ? -20.285 -7.072 30.090 1.00 96.94 95 VAL A N 1
ATOM 797 C CA . VAL A 1 95 ? -18.820 -6.995 29.977 1.00 96.94 95 VAL A CA 1
ATOM 798 C C . VAL A 1 95 ? -18.240 -8.265 29.360 1.00 96.94 95 VAL A C 1
ATOM 800 O O . VAL A 1 95 ? -17.395 -8.159 28.472 1.00 96.94 95 VAL A O 1
ATOM 803 N N . ILE A 1 96 ? -18.719 -9.444 29.762 1.00 96.94 96 ILE A N 1
ATOM 804 C CA . ILE A 1 96 ? -18.281 -10.726 29.188 1.00 96.94 96 ILE A CA 1
ATOM 805 C C . ILE A 1 96 ? -18.604 -10.781 27.690 1.00 96.94 96 ILE A C 1
ATOM 807 O O . ILE A 1 96 ? -17.719 -11.065 26.884 1.00 96.94 96 ILE A O 1
ATOM 811 N N . LYS A 1 97 ? -19.829 -10.412 27.290 1.00 97.38 97 LYS A N 1
ATOM 812 C CA . LYS A 1 97 ? -20.215 -10.355 25.868 1.00 97.38 97 LYS A CA 1
ATOM 813 C C . LYS A 1 97 ? -19.332 -9.392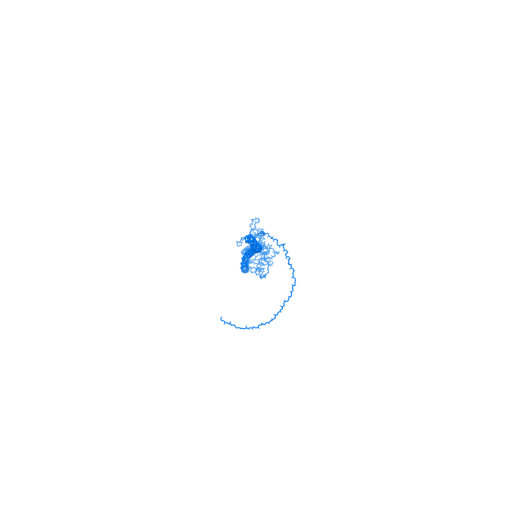 25.073 1.00 97.38 97 LYS A C 1
ATOM 815 O O . LYS A 1 97 ? -18.853 -9.733 23.995 1.00 97.38 97 LYS A O 1
ATOM 820 N N . MET A 1 98 ? -19.061 -8.206 25.621 1.00 96.75 98 MET A N 1
ATOM 821 C CA . MET A 1 98 ? -18.156 -7.243 24.989 1.00 96.75 98 MET A CA 1
ATOM 822 C C . MET A 1 98 ? -16.733 -7.796 24.851 1.00 96.75 98 MET A C 1
ATOM 824 O O . MET A 1 98 ? -16.094 -7.581 23.823 1.00 96.75 98 MET A O 1
ATOM 828 N N . GLN A 1 99 ? -16.225 -8.512 25.857 1.00 96.94 99 GLN A N 1
ATOM 829 C CA . GLN A 1 99 ? -14.909 -9.153 25.799 1.00 96.94 99 GLN A CA 1
ATOM 830 C C . GLN A 1 99 ? -14.856 -10.237 24.717 1.00 96.94 99 GLN A C 1
ATOM 832 O O . GLN A 1 99 ? -13.907 -10.258 23.933 1.00 96.94 99 GLN A O 1
ATOM 837 N N . GLU A 1 100 ? -15.876 -11.088 24.620 1.00 97.12 100 GLU A N 1
ATOM 838 C CA . GLU A 1 100 ? -15.981 -12.094 23.560 1.00 97.12 100 GLU A CA 1
ATOM 839 C C . GLU A 1 100 ? -15.997 -11.455 22.165 1.00 97.12 100 GLU A C 1
ATOM 841 O O . GLU A 1 100 ? -15.272 -11.889 21.266 1.00 97.12 100 GLU A O 1
ATOM 846 N N . ASP A 1 101 ? -16.766 -10.382 21.980 1.00 97.50 101 ASP A N 1
ATOM 847 C CA . ASP A 1 101 ? -16.825 -9.659 20.709 1.00 97.50 101 ASP A CA 1
ATOM 848 C C . ASP A 1 101 ? -15.498 -8.975 20.363 1.00 97.50 101 ASP A C 1
ATOM 850 O O . ASP A 1 101 ? -15.074 -8.983 19.203 1.00 97.50 101 ASP A O 1
ATOM 854 N N . LEU A 1 102 ? -14.797 -8.422 21.357 1.00 97.75 102 LEU A N 1
ATOM 855 C CA . LEU A 1 102 ? -13.454 -7.873 21.170 1.00 97.75 102 LEU A CA 1
ATOM 856 C C . LEU A 1 102 ? -12.457 -8.952 20.739 1.00 97.75 102 LEU A C 1
ATOM 858 O O . LEU A 1 102 ? -11.655 -8.704 19.836 1.00 97.75 102 LEU A O 1
ATOM 862 N N . LEU A 1 103 ? -12.518 -10.148 21.332 1.00 97.38 103 LEU A N 1
ATOM 863 C CA . LEU A 1 103 ? -11.665 -11.271 20.939 1.00 97.38 103 LEU A CA 1
ATOM 864 C C . LEU A 1 103 ? -11.943 -11.707 19.496 1.00 97.38 103 LEU A C 1
ATOM 866 O O . LEU A 1 103 ? -10.999 -11.837 18.713 1.00 97.38 103 LEU A O 1
ATOM 870 N N . LYS A 1 104 ? -13.219 -11.833 19.106 1.00 97.00 104 LYS A N 1
ATOM 871 C CA . LYS A 1 104 ? -13.615 -12.143 17.719 1.00 97.00 104 LYS A CA 1
ATOM 872 C C . LYS A 1 104 ? -13.089 -11.097 16.733 1.00 97.00 104 LYS A C 1
ATOM 874 O O . LYS A 1 104 ? -12.486 -11.447 15.718 1.00 97.00 104 LYS A O 1
ATOM 879 N N . ARG A 1 105 ? -13.252 -9.805 17.041 1.00 97.19 105 ARG A N 1
ATOM 880 C CA . ARG A 1 105 ? -12.754 -8.703 16.195 1.00 97.19 105 ARG A CA 1
ATOM 881 C C . ARG A 1 105 ? -11.230 -8.687 16.104 1.00 97.19 105 ARG A C 1
ATOM 883 O O . ARG A 1 105 ? -10.691 -8.455 15.025 1.00 97.19 105 ARG A O 1
ATOM 890 N N . LYS A 1 106 ? -10.527 -8.958 17.207 1.00 97.69 106 LYS A N 1
ATOM 891 C CA . LYS A 1 106 ? -9.061 -9.044 17.226 1.00 97.69 106 LYS A CA 1
ATOM 892 C C . LYS A 1 106 ? -8.556 -10.192 16.349 1.00 97.69 106 LYS A C 1
ATOM 894 O O . LYS A 1 106 ? -7.609 -9.988 15.593 1.00 97.69 106 LYS A O 1
ATOM 899 N N . ALA A 1 107 ? -9.202 -11.356 16.409 1.00 97.31 107 ALA A N 1
ATOM 900 C CA . ALA A 1 107 ? -8.876 -12.492 15.550 1.00 97.31 107 ALA A CA 1
ATOM 901 C C . ALA A 1 107 ? -9.106 -12.164 14.064 1.00 97.31 107 ALA A C 1
ATOM 903 O O . ALA A 1 107 ? -8.213 -12.373 13.246 1.00 97.31 107 ALA A O 1
ATOM 904 N N . ALA A 1 108 ? -10.251 -11.558 13.727 1.00 97.38 108 ALA A N 1
ATOM 905 C CA . ALA A 1 108 ? -10.546 -11.120 12.361 1.00 97.38 108 ALA A CA 1
ATOM 906 C C . ALA A 1 108 ? -9.526 -10.090 11.840 1.00 97.38 108 ALA A C 1
ATOM 908 O O . ALA A 1 108 ? -9.089 -10.175 10.694 1.00 97.38 108 ALA A O 1
ATOM 909 N N . LEU A 1 109 ? -9.099 -9.147 12.688 1.00 97.62 109 LEU A N 1
ATOM 910 C CA . LEU A 1 109 ? -8.057 -8.180 12.344 1.00 97.62 109 LEU A CA 1
ATOM 911 C C . LEU A 1 109 ? -6.700 -8.854 12.107 1.00 97.62 109 LEU A C 1
ATOM 913 O O . LEU A 1 109 ? -5.993 -8.461 11.182 1.00 97.62 109 LEU A O 1
ATOM 917 N N . SER A 1 110 ? -6.329 -9.842 12.926 1.00 97.19 110 SER A N 1
ATOM 918 C CA . SER A 1 110 ? -5.091 -10.609 12.731 1.00 97.19 110 SER A CA 1
ATOM 919 C C . SER A 1 110 ? -5.104 -11.310 11.377 1.00 97.19 110 SER A C 1
ATOM 921 O O . SER A 1 110 ? -4.207 -11.094 10.570 1.00 97.19 110 SER A O 1
ATOM 923 N N . LEU A 1 111 ? -6.186 -12.032 11.077 1.00 97.25 111 LEU A N 1
ATOM 924 C CA . LEU A 1 111 ? -6.346 -12.727 9.803 1.00 97.25 111 LEU A CA 1
ATOM 925 C C . LEU A 1 111 ? -6.305 -11.762 8.608 1.00 97.25 111 LEU A C 1
ATOM 927 O O . LEU A 1 111 ? -5.672 -12.042 7.593 1.00 97.25 111 LEU A O 1
ATOM 931 N N . ALA A 1 112 ? -6.953 -10.599 8.722 1.00 96.69 112 ALA A N 1
ATOM 932 C CA . ALA A 1 112 ? -6.910 -9.578 7.679 1.00 96.69 112 ALA A CA 1
ATOM 933 C C . ALA A 1 112 ? -5.486 -9.040 7.452 1.00 96.69 112 ALA A C 1
ATOM 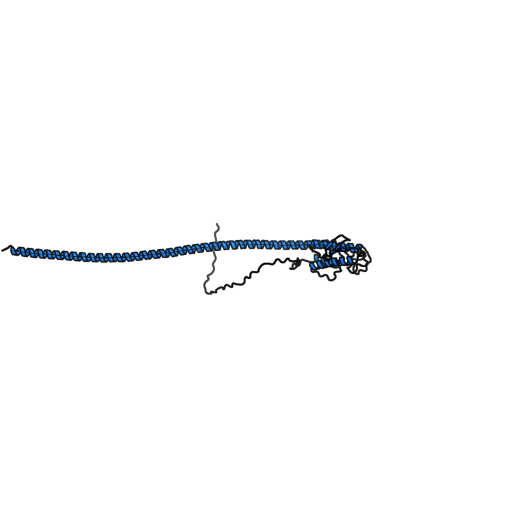935 O O . ALA A 1 112 ? -5.092 -8.833 6.306 1.00 96.69 112 ALA A O 1
ATOM 936 N N . LYS A 1 113 ? -4.699 -8.842 8.519 1.00 96.75 113 LYS A N 1
ATOM 937 C CA . LYS A 1 113 ? -3.290 -8.431 8.412 1.00 96.75 113 LYS A CA 1
ATOM 938 C C . LYS A 1 113 ? -2.442 -9.490 7.713 1.00 96.75 113 LYS A C 1
ATOM 940 O O . LYS A 1 113 ? -1.675 -9.135 6.820 1.00 96.75 113 LYS A O 1
ATOM 945 N N . ASP A 1 114 ? -2.621 -10.758 8.067 1.00 95.81 114 ASP A N 1
ATOM 946 C CA . ASP A 1 114 ? -1.881 -11.870 7.464 1.00 95.81 114 ASP A CA 1
ATOM 947 C C . ASP A 1 114 ? -2.200 -11.990 5.966 1.00 95.81 114 ASP A C 1
ATOM 949 O O . ASP A 1 114 ? -1.297 -12.072 5.131 1.00 95.81 114 ASP A O 1
ATOM 953 N N . ASN A 1 115 ? -3.480 -11.868 5.601 1.00 96.88 115 ASN A N 1
ATOM 954 C CA . ASN A 1 115 ? -3.914 -11.844 4.204 1.00 96.88 115 ASN A CA 1
ATOM 955 C C . ASN A 1 115 ? -3.325 -10.657 3.428 1.00 96.88 115 ASN A C 1
ATOM 957 O O . ASN A 1 115 ? -2.880 -10.819 2.291 1.00 96.88 115 ASN A O 1
ATOM 961 N N . LEU A 1 116 ? -3.291 -9.461 4.025 1.00 97.19 116 LEU A N 1
ATOM 962 C CA . LEU A 1 116 ? -2.678 -8.288 3.396 1.00 97.19 116 LEU A CA 1
ATOM 963 C C . LEU A 1 116 ? -1.177 -8.485 3.172 1.00 97.19 116 LEU A C 1
ATOM 965 O O . LEU A 1 116 ? -0.675 -8.127 2.105 1.00 97.19 116 LEU A O 1
ATOM 969 N N . LEU A 1 117 ? -0.468 -9.074 4.138 1.00 95.50 117 LEU A N 1
ATOM 970 C CA . LEU A 1 117 ? 0.958 -9.372 4.015 1.00 95.50 117 LEU A CA 1
ATOM 971 C C . LEU A 1 117 ? 1.218 -10.391 2.899 1.00 95.50 117 LEU A C 1
ATOM 973 O O . LEU A 1 117 ? 2.128 -10.201 2.085 1.00 95.50 117 LEU A O 1
ATOM 977 N N . LEU A 1 118 ? 0.389 -11.432 2.815 1.00 95.81 118 LEU A N 1
ATOM 978 C CA . LEU A 1 118 ? 0.454 -12.433 1.755 1.00 95.81 118 LEU A CA 1
ATOM 979 C C . LEU A 1 118 ? 0.243 -11.787 0.378 1.00 95.81 118 LEU A C 1
ATOM 981 O O . LEU A 1 118 ? 1.092 -11.916 -0.506 1.00 95.81 118 LEU A O 1
ATOM 985 N N . ILE A 1 119 ? -0.837 -11.018 0.206 1.00 96.06 119 ILE A N 1
ATOM 986 C CA . ILE A 1 119 ? -1.146 -10.321 -1.053 1.00 96.06 119 ILE A CA 1
ATOM 987 C C . ILE A 1 119 ? -0.023 -9.349 -1.435 1.00 96.06 119 ILE A C 1
ATOM 989 O O . ILE A 1 119 ? 0.394 -9.319 -2.594 1.00 96.06 119 ILE A O 1
ATOM 993 N N . ALA A 1 120 ? 0.508 -8.580 -0.480 1.00 94.38 120 ALA A N 1
ATOM 994 C CA . ALA A 1 120 ? 1.623 -7.667 -0.720 1.00 94.38 120 ALA A CA 1
ATOM 995 C C . ALA A 1 120 ? 2.877 -8.415 -1.203 1.00 94.38 120 ALA A C 1
ATOM 997 O O . ALA A 1 120 ? 3.549 -7.965 -2.136 1.00 94.38 120 ALA A O 1
ATOM 998 N N . SER A 1 121 ? 3.153 -9.583 -0.622 1.00 92.56 121 SER A N 1
ATOM 999 C CA . SER A 1 121 ? 4.283 -10.439 -0.993 1.00 92.56 121 SER A CA 1
ATOM 1000 C C . SER A 1 121 ? 4.126 -11.006 -2.405 1.00 92.56 121 SER A C 1
ATOM 1002 O O . SER A 1 121 ? 5.057 -10.900 -3.210 1.00 92.56 121 SER A O 1
ATOM 1004 N N . HIS A 1 122 ? 2.938 -11.514 -2.751 1.00 95.25 122 HIS A N 1
ATOM 1005 C CA . HIS A 1 122 ? 2.622 -11.976 -4.107 1.00 95.25 122 HIS A CA 1
ATOM 1006 C C . HIS A 1 122 ? 2.701 -10.846 -5.135 1.00 95.25 122 HIS A C 1
ATOM 1008 O O . HIS A 1 122 ? 3.271 -11.033 -6.211 1.00 95.25 122 HIS A O 1
ATOM 1014 N N . LEU A 1 123 ? 2.180 -9.660 -4.810 1.00 95.00 123 LEU A N 1
ATOM 1015 C CA . LEU A 1 123 ? 2.251 -8.496 -5.688 1.00 95.00 123 LEU A CA 1
ATOM 1016 C C . LEU A 1 123 ? 3.703 -8.068 -5.927 1.00 95.00 123 LEU A C 1
ATOM 1018 O O . LEU A 1 123 ? 4.085 -7.800 -7.066 1.00 95.00 123 LEU A O 1
ATOM 1022 N N . ALA A 1 124 ? 4.527 -8.028 -4.877 1.00 93.12 124 ALA A N 1
ATOM 1023 C CA . ALA A 1 124 ? 5.946 -7.707 -4.992 1.00 93.12 124 ALA A CA 1
ATOM 1024 C C . ALA A 1 124 ? 6.690 -8.732 -5.860 1.00 93.12 124 ALA A C 1
ATOM 1026 O O . ALA A 1 124 ? 7.455 -8.345 -6.745 1.00 93.12 124 ALA A O 1
ATOM 1027 N N . TRP A 1 125 ? 6.428 -10.027 -5.655 1.00 94.19 125 TRP A N 1
ATOM 1028 C CA . TRP A 1 125 ? 6.985 -11.094 -6.485 1.00 94.19 125 TRP A CA 1
ATOM 1029 C C . TRP A 1 125 ? 6.557 -10.955 -7.948 1.00 94.19 125 TRP A C 1
ATOM 1031 O O . TRP A 1 125 ? 7.405 -10.965 -8.837 1.00 94.19 125 TRP A O 1
ATOM 1041 N N . ARG A 1 126 ? 5.261 -10.739 -8.210 1.00 96.38 126 ARG A N 1
ATOM 1042 C CA . ARG A 1 126 ? 4.736 -10.615 -9.575 1.00 96.38 126 ARG A CA 1
ATOM 1043 C C . ARG A 1 126 ? 5.304 -9.398 -10.296 1.00 96.38 126 ARG A C 1
ATOM 1045 O O . ARG A 1 126 ? 5.641 -9.502 -11.470 1.00 96.38 126 ARG A O 1
ATOM 1052 N N . ARG A 1 127 ? 5.447 -8.264 -9.604 1.00 96.19 127 ARG A N 1
ATOM 1053 C CA . ARG A 1 127 ? 6.093 -7.060 -10.151 1.00 96.19 127 ARG A CA 1
ATOM 1054 C C . ARG A 1 127 ? 7.540 -7.326 -10.544 1.00 96.19 127 ARG A C 1
ATOM 1056 O O . ARG A 1 127 ? 7.907 -7.005 -11.667 1.00 96.19 127 ARG A O 1
ATOM 1063 N N . ARG A 1 128 ? 8.325 -7.972 -9.672 1.00 95.50 128 ARG A N 1
ATOM 1064 C CA . ARG A 1 128 ? 9.699 -8.380 -10.009 1.00 95.50 128 ARG A CA 1
ATOM 1065 C C . ARG A 1 128 ? 9.728 -9.318 -11.207 1.00 95.50 128 ARG A C 1
ATOM 1067 O O . ARG A 1 128 ? 10.537 -9.098 -12.096 1.00 95.50 128 ARG A O 1
ATOM 1074 N N . LYS A 1 129 ? 8.819 -10.297 -11.265 1.00 96.19 129 LYS A N 1
ATOM 1075 C CA . LYS A 1 129 ? 8.752 -11.226 -12.396 1.00 96.19 129 LYS A CA 1
ATOM 1076 C C . LYS A 1 129 ? 8.461 -10.505 -13.712 1.00 96.19 129 LYS A C 1
ATOM 1078 O O . LYS A 1 129 ? 9.137 -10.753 -14.695 1.00 96.19 129 LYS A O 1
ATOM 1083 N N . MET A 1 130 ? 7.532 -9.548 -13.712 1.00 97.88 130 MET A N 1
ATOM 1084 C CA . MET A 1 130 ? 7.276 -8.729 -14.900 1.00 97.88 130 MET A CA 1
ATOM 1085 C C . MET A 1 130 ? 8.503 -7.905 -15.308 1.00 97.88 130 MET A C 1
ATOM 1087 O O . MET A 1 130 ? 8.766 -7.775 -16.494 1.00 97.88 130 MET A O 1
ATOM 1091 N N . VAL A 1 131 ? 9.270 -7.361 -14.356 1.00 97.50 131 VAL A N 1
ATOM 1092 C CA . VAL A 1 131 ? 10.522 -6.645 -14.668 1.00 97.50 131 VAL A CA 1
ATOM 1093 C C . VAL A 1 131 ? 11.593 -7.584 -15.215 1.00 97.50 131 VAL A C 1
ATOM 1095 O O . VAL A 1 131 ? 12.289 -7.223 -16.158 1.00 97.50 131 VAL A O 1
ATOM 1098 N N . GLU A 1 132 ? 11.695 -8.793 -14.672 1.00 96.81 132 GLU A N 1
ATOM 1099 C CA . GLU A 1 132 ? 12.554 -9.842 -15.212 1.00 96.81 132 GLU A CA 1
ATOM 1100 C C . GLU A 1 132 ? 12.166 -10.158 -16.666 1.00 96.81 132 GLU A C 1
ATOM 1102 O O . GLU A 1 132 ? 13.028 -10.164 -17.540 1.00 96.81 132 GLU A O 1
ATOM 1107 N N . ASP A 1 133 ? 10.876 -10.315 -16.970 1.00 97.31 133 ASP A N 1
ATOM 1108 C CA . ASP A 1 133 ? 10.393 -10.519 -18.342 1.00 97.31 133 ASP A CA 1
ATOM 1109 C C . ASP A 1 133 ? 10.733 -9.314 -19.248 1.00 97.31 133 ASP A C 1
ATOM 1111 O O . ASP A 1 133 ? 11.147 -9.494 -20.394 1.00 97.31 133 ASP A O 1
ATOM 1115 N N . LEU A 1 134 ? 10.651 -8.074 -18.737 1.00 97.38 134 LEU A N 1
ATOM 1116 C CA . LEU A 1 134 ? 11.095 -6.886 -19.481 1.00 97.38 134 LEU A CA 1
ATOM 1117 C C . LEU A 1 134 ? 12.587 -6.934 -19.817 1.00 97.38 134 LEU A C 1
ATOM 1119 O O . LEU A 1 134 ? 12.955 -6.525 -20.914 1.00 97.38 134 LEU A O 1
ATOM 1123 N N . MET A 1 135 ? 13.441 -7.429 -18.918 1.00 96.81 135 MET A N 1
ATOM 1124 C CA . MET A 1 135 ? 14.877 -7.568 -19.190 1.00 96.81 135 MET A CA 1
ATOM 1125 C C . MET A 1 135 ? 15.164 -8.584 -20.303 1.00 96.81 135 MET A C 1
ATOM 1127 O O . MET A 1 135 ? 16.133 -8.411 -21.040 1.00 96.81 135 MET A O 1
ATOM 1131 N N . HIS A 1 136 ? 14.320 -9.610 -20.453 1.00 96.38 136 HIS A N 1
ATOM 1132 C CA . HIS A 1 136 ? 14.424 -10.582 -21.544 1.00 96.38 136 HIS A CA 1
ATOM 1133 C C . HIS A 1 136 ? 13.976 -10.001 -22.894 1.00 96.38 136 HIS A C 1
ATOM 1135 O O . HIS A 1 136 ? 14.533 -10.358 -23.927 1.00 96.38 136 HIS A O 1
ATOM 1141 N N . ILE A 1 137 ? 12.985 -9.102 -22.896 1.00 96.94 137 ILE A N 1
ATOM 1142 C CA . ILE A 1 137 ? 12.480 -8.452 -24.118 1.00 96.94 137 ILE A CA 1
ATOM 1143 C C . ILE A 1 137 ? 13.406 -7.305 -24.548 1.00 96.94 137 ILE A C 1
ATOM 1145 O O . ILE A 1 137 ? 13.804 -7.217 -25.707 1.00 96.94 137 ILE A O 1
ATOM 1149 N N . TYR A 1 138 ? 13.766 -6.425 -23.612 1.00 97.06 138 TYR A N 1
ATOM 1150 C CA . TYR A 1 138 ? 14.593 -5.241 -23.847 1.00 97.06 138 TYR A CA 1
ATOM 1151 C C . TYR A 1 138 ? 16.010 -5.477 -23.332 1.00 97.06 138 TYR A C 1
ATOM 1153 O O . TYR A 1 138 ? 16.441 -4.874 -22.350 1.00 97.06 138 TYR A O 1
ATOM 1161 N N . VAL A 1 139 ? 16.731 -6.380 -23.994 1.00 96.62 139 VAL A N 1
ATOM 1162 C CA . VAL A 1 139 ? 18.088 -6.772 -23.591 1.00 96.62 139 VAL A CA 1
ATOM 1163 C C . VAL A 1 139 ? 19.025 -5.563 -23.633 1.00 96.62 139 VAL A C 1
ATOM 1165 O O . VAL A 1 139 ? 19.209 -4.963 -24.693 1.00 96.62 139 VAL A O 1
ATOM 1168 N N . ILE A 1 140 ? 19.636 -5.214 -22.496 1.00 96.75 140 ILE A N 1
ATOM 1169 C CA . ILE A 1 140 ? 20.631 -4.136 -22.397 1.00 96.75 140 ILE A CA 1
ATOM 1170 C C . ILE A 1 140 ? 22.027 -4.741 -22.240 1.00 96.75 140 ILE A C 1
ATOM 1172 O O . ILE A 1 140 ? 22.276 -5.507 -21.312 1.00 96.75 140 ILE A O 1
ATOM 1176 N N . ASN A 1 141 ? 22.952 -4.350 -23.115 1.00 94.62 141 ASN A N 1
ATOM 1177 C CA . ASN A 1 141 ? 24.347 -4.786 -23.099 1.00 94.62 141 ASN A CA 1
ATOM 1178 C C . ASN A 1 141 ? 25.265 -3.560 -23.062 1.00 94.62 141 ASN A C 1
ATOM 1180 O O . ASN A 1 141 ? 25.272 -2.776 -24.004 1.00 94.62 141 ASN A O 1
ATOM 1184 N N . LEU A 1 142 ? 26.051 -3.377 -21.997 1.00 92.94 142 LEU A N 1
ATOM 1185 C CA . LEU A 1 142 ? 26.888 -2.168 -21.830 1.00 92.94 142 LEU A CA 1
ATOM 1186 C C . LEU A 1 142 ? 28.229 -2.229 -22.564 1.00 92.94 142 LEU A C 1
ATOM 1188 O O . LEU A 1 142 ? 28.858 -1.194 -22.762 1.00 92.94 142 LEU A O 1
ATOM 1192 N N . ASN A 1 143 ? 28.661 -3.434 -22.933 1.00 88.62 143 ASN A N 1
ATOM 1193 C CA . ASN A 1 143 ? 29.966 -3.709 -23.529 1.00 88.62 143 ASN A CA 1
ATOM 1194 C C . ASN A 1 143 ? 29.787 -4.539 -24.807 1.00 88.62 143 ASN A C 1
ATOM 1196 O O . ASN A 1 143 ? 30.314 -5.643 -24.922 1.00 88.62 143 ASN A O 1
ATOM 1200 N N . THR A 1 144 ? 28.968 -4.044 -25.733 1.00 86.44 144 THR A N 1
ATOM 1201 C CA . THR A 1 144 ? 28.701 -4.736 -27.002 1.00 86.44 144 THR A CA 1
ATOM 1202 C C . THR A 1 144 ? 29.891 -4.548 -27.943 1.00 86.44 144 THR A C 1
ATOM 1204 O O . THR A 1 144 ? 30.439 -3.449 -28.019 1.00 86.44 144 THR A O 1
ATOM 1207 N N . SER A 1 145 ? 30.309 -5.591 -28.667 1.00 85.12 145 SER A N 1
ATOM 1208 C CA . SER A 1 145 ? 31.310 -5.408 -29.724 1.00 85.12 145 SER A CA 1
ATOM 1209 C C . SER A 1 145 ? 30.688 -4.644 -30.908 1.00 85.12 145 SER A C 1
ATOM 1211 O O . SER A 1 145 ? 29.481 -4.769 -31.140 1.00 85.12 145 SER A O 1
ATOM 1213 N N . PRO A 1 146 ? 31.455 -3.840 -31.666 1.00 82.00 146 PRO A N 1
ATOM 1214 C CA . PRO A 1 146 ? 30.921 -3.093 -32.807 1.00 82.00 146 PRO A CA 1
ATOM 1215 C C . PRO A 1 146 ? 30.180 -3.968 -33.832 1.00 82.00 146 PRO A C 1
ATOM 1217 O O . PRO A 1 146 ? 29.195 -3.522 -34.417 1.00 82.00 146 PRO A O 1
ATOM 1220 N N . GLU A 1 147 ? 30.623 -5.213 -34.013 1.00 82.19 147 GLU A N 1
ATOM 1221 C CA . GLU A 1 147 ? 30.101 -6.182 -34.987 1.00 82.19 147 GLU A CA 1
ATOM 1222 C C . GLU A 1 147 ? 28.790 -6.833 -34.531 1.00 82.19 147 GLU A C 1
ATOM 1224 O O . GLU A 1 147 ? 27.996 -7.266 -35.360 1.00 82.19 147 GLU A O 1
ATOM 1229 N N . ALA A 1 148 ? 28.545 -6.893 -33.219 1.00 82.94 148 ALA A N 1
ATOM 1230 C CA . ALA A 1 148 ? 27.330 -7.466 -32.644 1.00 82.94 148 ALA A CA 1
ATOM 1231 C C . ALA A 1 148 ? 26.141 -6.483 -32.635 1.00 82.94 148 ALA A C 1
ATOM 1233 O O . ALA A 1 148 ? 25.034 -6.845 -32.228 1.00 82.94 148 ALA A O 1
ATOM 1234 N N . 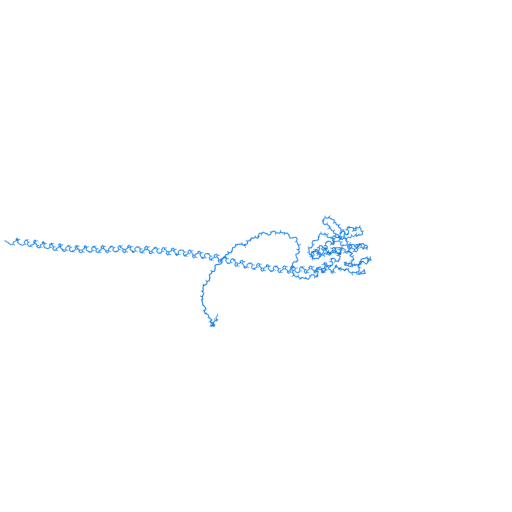ARG A 1 149 ? 26.353 -5.229 -33.060 1.00 87.81 149 ARG A N 1
ATOM 1235 C CA . ARG A 1 149 ? 25.288 -4.229 -33.205 1.00 87.81 149 ARG A CA 1
ATOM 1236 C C . ARG A 1 149 ? 24.391 -4.586 -34.384 1.00 87.81 149 ARG A C 1
ATOM 1238 O O . ARG A 1 149 ? 24.874 -4.945 -35.451 1.00 87.81 149 ARG A O 1
ATOM 1245 N N . LEU A 1 150 ? 23.086 -4.372 -34.233 1.00 88.06 150 LEU A N 1
ATOM 1246 C CA . LEU A 1 150 ? 22.136 -4.513 -35.345 1.00 88.06 150 LEU A CA 1
ATOM 1247 C C . LEU A 1 150 ? 22.400 -3.506 -36.469 1.00 88.06 150 LEU A C 1
ATOM 1249 O O . LEU A 1 150 ? 22.082 -3.768 -37.624 1.00 88.06 150 LEU A O 1
ATOM 1253 N N . MET A 1 151 ? 22.974 -2.354 -36.118 1.00 86.31 151 MET A N 1
ATOM 1254 C CA . MET A 1 151 ? 23.350 -1.286 -37.039 1.00 86.31 151 MET A CA 1
ATOM 1255 C C . MET A 1 151 ? 24.847 -0.991 -36.865 1.00 86.31 151 MET A C 1
ATOM 1257 O O . MET A 1 151 ? 25.205 -0.073 -36.122 1.00 86.31 151 MET A O 1
ATOM 1261 N N . PRO A 1 152 ? 25.744 -1.777 -37.491 1.00 79.94 152 PRO A N 1
ATOM 1262 C CA . PRO A 1 152 ? 27.179 -1.558 -37.379 1.00 79.94 152 PRO A CA 1
ATOM 1263 C C . PRO A 1 152 ? 27.556 -0.184 -37.938 1.00 79.94 152 PRO A C 1
ATOM 1265 O O . PRO A 1 152 ? 27.330 0.116 -39.110 1.00 79.94 152 PRO A O 1
ATOM 1268 N N . SER A 1 153 ? 28.133 0.667 -37.093 1.00 79.44 153 SER A N 1
ATOM 1269 C CA . SER A 1 153 ? 28.699 1.950 -37.505 1.00 79.44 153 SER A CA 1
ATOM 1270 C C . SER A 1 153 ? 29.958 2.255 -36.704 1.00 79.44 153 SER A C 1
ATOM 1272 O O . SER A 1 153 ? 30.057 1.920 -35.520 1.00 79.44 153 SER A O 1
ATOM 1274 N N . SER A 1 154 ? 30.939 2.887 -37.345 1.00 77.56 154 SER A N 1
ATOM 1275 C CA . SER A 1 154 ? 32.142 3.353 -36.661 1.00 77.56 154 SER A CA 1
ATOM 1276 C C . SER A 1 154 ? 31.785 4.542 -35.767 1.00 77.56 154 SER A C 1
ATOM 1278 O O . SER A 1 154 ? 31.536 5.638 -36.266 1.00 77.56 154 SER A O 1
ATOM 1280 N N . CYS A 1 155 ? 31.758 4.333 -34.452 1.00 81.12 155 CYS A N 1
ATOM 1281 C CA . CYS A 1 155 ? 31.621 5.398 -33.460 1.00 81.12 155 CYS A CA 1
ATOM 1282 C C . CYS A 1 155 ? 32.908 5.523 -32.637 1.00 81.12 155 CYS A C 1
ATOM 1284 O O . CYS A 1 155 ? 33.545 4.521 -32.321 1.00 81.12 155 CYS A O 1
ATOM 1286 N N . ALA A 1 156 ? 33.259 6.742 -32.222 1.00 83.00 156 ALA A N 1
ATOM 1287 C CA . ALA A 1 156 ? 34.419 7.006 -31.361 1.00 83.00 156 ALA A CA 1
ATOM 1288 C C . ALA A 1 156 ? 34.157 6.713 -29.864 1.00 83.00 156 ALA A C 1
ATOM 1290 O O . ALA A 1 156 ? 34.911 7.145 -28.991 1.00 83.00 156 ALA A O 1
ATOM 1291 N N . CYS A 1 157 ? 33.062 6.018 -29.541 1.00 83.25 157 CYS A N 1
ATOM 1292 C CA . CYS A 1 157 ? 32.670 5.723 -28.169 1.00 83.25 157 CYS A CA 1
ATOM 1293 C C . CYS A 1 157 ? 33.614 4.707 -27.519 1.00 83.25 157 CYS A C 1
ATOM 1295 O O . CYS A 1 157 ? 33.886 3.643 -28.068 1.00 83.25 157 CYS A O 1
ATOM 1297 N N . ARG A 1 158 ? 34.055 5.009 -26.292 1.00 79.75 158 ARG A N 1
ATOM 1298 C CA . ARG A 1 158 ? 34.905 4.115 -25.487 1.00 79.75 158 ARG A CA 1
ATOM 1299 C C . ARG A 1 158 ? 34.190 2.823 -25.073 1.00 79.75 158 ARG A C 1
ATOM 1301 O O . ARG A 1 158 ? 34.836 1.795 -24.907 1.00 79.75 158 ARG A O 1
ATOM 1308 N N . SER A 1 159 ? 32.878 2.889 -24.862 1.00 83.31 159 SER A N 1
ATOM 1309 C CA . SER A 1 159 ? 32.029 1.749 -24.510 1.00 83.31 159 SER A CA 1
ATOM 1310 C C . SER A 1 159 ? 30.735 1.814 -25.307 1.00 83.31 159 SER A C 1
ATOM 1312 O O . SER A 1 159 ? 30.065 2.849 -25.306 1.00 83.31 159 SER A O 1
ATOM 1314 N N . ILE A 1 160 ? 30.376 0.709 -25.955 1.00 89.06 160 ILE A N 1
ATOM 1315 C CA . ILE A 1 160 ? 29.175 0.612 -26.779 1.00 89.06 160 ILE A CA 1
ATOM 1316 C C . ILE A 1 160 ? 28.059 -0.018 -25.943 1.00 89.06 160 ILE A C 1
ATOM 1318 O O . ILE A 1 160 ? 27.951 -1.243 -25.820 1.00 89.06 160 ILE A O 1
ATOM 1322 N N . ALA A 1 161 ? 27.223 0.846 -25.369 1.00 93.44 161 ALA A N 1
ATOM 1323 C CA . ALA A 1 161 ? 26.004 0.437 -24.690 1.00 93.44 161 ALA A CA 1
ATOM 1324 C C . ALA A 1 161 ? 24.852 0.298 -25.694 1.00 93.44 161 ALA A C 1
ATOM 1326 O O . ALA A 1 161 ? 24.564 1.226 -26.453 1.00 93.44 161 ALA A O 1
ATOM 1327 N N . CYS A 1 162 ? 24.181 -0.849 -25.687 1.00 95.50 162 CYS A N 1
ATOM 1328 C CA . CYS A 1 162 ? 23.088 -1.165 -26.594 1.00 95.50 162 CYS A CA 1
ATOM 1329 C C . CYS A 1 162 ? 21.830 -1.590 -25.843 1.00 95.50 162 CYS A C 1
ATOM 1331 O O . CYS A 1 162 ? 21.910 -2.254 -24.811 1.00 95.50 162 CYS A O 1
ATOM 1333 N N . ILE A 1 163 ? 20.671 -1.269 -26.414 1.00 96.88 163 ILE A N 1
ATOM 1334 C CA . ILE A 1 163 ? 19.368 -1.820 -26.035 1.00 96.88 163 ILE A CA 1
ATOM 1335 C C . ILE A 1 163 ? 18.783 -2.531 -27.249 1.00 96.88 163 ILE A C 1
ATOM 1337 O O . ILE A 1 163 ? 18.707 -1.959 -28.336 1.00 96.88 163 ILE A O 1
ATOM 1341 N N . THR A 1 164 ? 18.426 -3.806 -27.099 1.00 95.25 164 THR A N 1
ATOM 1342 C CA . THR A 1 164 ? 17.973 -4.678 -28.199 1.00 95.25 164 THR A CA 1
ATOM 1343 C C . THR A 1 164 ? 18.922 -4.655 -29.408 1.00 95.25 164 THR A C 1
ATOM 1345 O O . THR A 1 164 ? 18.483 -4.688 -30.546 1.00 95.25 164 THR A O 1
ATOM 1348 N N . GLY A 1 165 ? 20.233 -4.527 -29.166 1.00 93.44 165 GLY A N 1
ATOM 1349 C CA . GLY A 1 165 ? 21.265 -4.463 -30.212 1.00 93.44 165 GLY A CA 1
ATOM 1350 C C . GLY A 1 165 ? 21.446 -3.105 -30.911 1.00 93.44 165 GLY A C 1
ATOM 1351 O O . GLY A 1 165 ? 22.312 -2.999 -31.778 1.00 93.44 165 GLY A O 1
ATOM 1352 N N . LEU A 1 166 ? 20.691 -2.066 -30.537 1.00 94.81 166 LEU A N 1
ATOM 1353 C CA . LEU A 1 166 ? 20.857 -0.694 -31.040 1.00 94.81 166 LEU A CA 1
ATOM 1354 C C . LEU A 1 166 ? 21.695 0.136 -30.073 1.00 94.81 166 LEU A C 1
ATOM 1356 O O . LEU A 1 166 ? 21.412 0.148 -28.874 1.00 94.81 166 LEU A O 1
ATOM 1360 N N . HIS A 1 167 ? 22.711 0.835 -30.575 1.00 94.12 167 HIS A N 1
ATOM 1361 C CA . HIS A 1 167 ? 23.580 1.660 -29.744 1.00 94.12 167 HIS A CA 1
ATOM 1362 C C . HIS A 1 167 ? 22.899 2.968 -29.322 1.00 94.12 167 HIS A C 1
ATOM 1364 O O . HIS A 1 167 ? 22.385 3.714 -30.154 1.00 94.12 167 HIS A O 1
ATOM 1370 N N . LEU A 1 168 ? 22.933 3.257 -28.017 1.00 93.94 168 LEU A N 1
ATOM 1371 C CA . LEU A 1 168 ? 22.556 4.554 -27.459 1.00 93.94 168 LEU A CA 1
ATOM 1372 C C . LEU A 1 168 ? 23.778 5.151 -26.744 1.00 93.94 168 LEU A C 1
ATOM 1374 O O . LEU A 1 168 ? 24.151 4.643 -25.681 1.00 93.94 168 LEU A O 1
ATOM 1378 N N . PRO A 1 169 ? 24.417 6.188 -27.310 1.00 91.19 169 PRO A N 1
ATOM 1379 C CA . PRO A 1 169 ? 25.547 6.850 -26.671 1.00 91.19 169 PRO A CA 1
ATOM 1380 C C . PRO A 1 169 ? 25.099 7.654 -25.438 1.00 91.19 169 PRO A C 1
ATOM 1382 O O . PRO A 1 169 ? 23.934 8.037 -25.307 1.00 91.19 169 PRO A O 1
ATOM 1385 N N . ASP A 1 170 ? 26.043 7.931 -24.535 1.00 89.19 170 ASP A N 1
ATOM 1386 C CA . ASP A 1 170 ? 25.810 8.811 -23.385 1.00 89.19 170 ASP A CA 1
ATOM 1387 C C . ASP A 1 170 ? 25.506 10.240 -23.871 1.00 89.19 170 ASP A C 1
ATOM 1389 O O . ASP A 1 170 ? 25.966 10.648 -24.943 1.00 89.19 170 ASP A O 1
ATOM 1393 N N . THR A 1 171 ? 24.781 11.034 -23.073 1.00 82.88 171 THR A N 1
ATOM 1394 C CA . THR A 1 171 ? 24.178 12.302 -23.537 1.00 82.88 171 THR A CA 1
ATOM 1395 C C . THR A 1 171 ? 25.134 13.360 -24.088 1.00 82.88 171 THR A C 1
ATOM 1397 O O . THR A 1 171 ? 24.698 14.298 -24.742 1.00 82.88 171 THR A O 1
ATOM 1400 N N . LEU A 1 172 ? 26.434 13.235 -23.829 1.00 78.00 172 LEU A N 1
ATOM 1401 C CA . LEU A 1 172 ? 27.467 14.157 -24.313 1.00 78.00 172 LEU A CA 1
ATOM 1402 C C . LEU A 1 172 ? 28.176 13.656 -25.583 1.00 78.00 172 LEU A C 1
ATOM 1404 O O . LEU A 1 172 ? 29.071 14.319 -26.094 1.00 78.00 172 LEU A O 1
ATOM 1408 N N . SER A 1 173 ? 27.803 12.477 -26.084 1.00 82.44 173 SER A N 1
ATOM 1409 C CA . SER A 1 173 ? 28.517 11.752 -27.144 1.00 82.44 173 SER A CA 1
ATOM 1410 C C . SER A 1 173 ? 27.655 11.435 -28.367 1.00 82.44 173 SER A C 1
ATOM 1412 O O . SER A 1 173 ? 28.004 10.574 -29.160 1.00 82.44 173 SER A O 1
ATOM 1414 N N . PHE A 1 174 ? 26.547 12.153 -28.559 1.00 82.81 174 PHE A N 1
ATOM 1415 C CA . PHE A 1 174 ? 25.620 11.955 -29.679 1.00 82.81 174 PHE A CA 1
ATOM 1416 C C . PHE A 1 174 ? 26.207 12.275 -31.066 1.00 82.81 174 PHE A C 1
ATOM 1418 O O . PHE A 1 174 ? 25.748 11.751 -32.081 1.00 82.81 174 PHE A O 1
ATOM 1425 N N . LEU A 1 175 ? 27.240 13.117 -31.137 1.00 82.00 175 LEU A N 1
ATOM 1426 C CA . LEU A 1 175 ? 27.871 13.506 -32.401 1.00 82.00 175 LEU A CA 1
ATOM 1427 C C . LEU A 1 175 ? 28.438 12.286 -33.144 1.00 82.00 175 LEU A C 1
ATOM 1429 O O . LEU A 1 175 ? 29.051 11.409 -32.542 1.00 82.00 175 LEU A O 1
ATOM 1433 N N . GLY A 1 176 ? 28.226 12.234 -34.462 1.00 81.69 176 GLY A N 1
ATOM 1434 C CA . GLY A 1 176 ? 28.717 11.146 -35.318 1.00 81.69 176 GLY A CA 1
ATOM 1435 C C . GLY A 1 176 ? 27.893 9.853 -35.280 1.00 81.69 176 GLY A C 1
ATOM 1436 O O . GLY A 1 176 ? 28.302 8.868 -35.889 1.00 81.69 176 GLY A O 1
ATOM 1437 N N . HIS A 1 177 ? 26.739 9.842 -34.605 1.00 88.81 177 HIS A N 1
ATOM 1438 C CA . HIS A 1 177 ? 25.857 8.675 -34.528 1.00 88.81 177 HIS A CA 1
ATOM 1439 C C . HIS A 1 177 ? 24.691 8.750 -35.518 1.00 88.81 177 HIS A C 1
ATOM 1441 O O . HIS A 1 177 ? 24.264 9.827 -35.937 1.00 88.81 177 HIS A O 1
ATOM 1447 N N . SER A 1 178 ? 24.155 7.583 -35.885 1.00 90.38 178 SER A N 1
ATOM 1448 C CA . SER A 1 178 ? 22.979 7.484 -36.750 1.00 90.38 178 SER A CA 1
ATOM 1449 C C . SER A 1 178 ? 21.732 7.974 -36.016 1.00 90.38 178 SER A C 1
ATOM 1451 O O . SER A 1 178 ? 21.337 7.397 -35.003 1.00 90.38 178 SER A O 1
ATOM 1453 N N . ASP A 1 179 ? 21.073 9.000 -36.562 1.00 90.94 179 ASP A N 1
ATOM 1454 C CA . ASP A 1 179 ? 19.818 9.535 -36.015 1.00 90.94 179 ASP A CA 1
ATOM 1455 C C . ASP A 1 179 ? 18.737 8.449 -35.901 1.00 90.94 179 ASP A C 1
ATOM 1457 O O . ASP A 1 179 ? 18.003 8.388 -34.918 1.00 90.94 179 ASP A O 1
ATOM 1461 N N . ILE A 1 180 ? 18.685 7.534 -36.872 1.00 92.69 180 ILE A N 1
ATOM 1462 C CA . ILE A 1 180 ? 17.718 6.430 -36.905 1.00 92.69 180 ILE A CA 1
ATOM 1463 C C . ILE A 1 180 ? 17.960 5.465 -35.739 1.00 92.69 180 ILE A C 1
ATOM 1465 O O . ILE A 1 180 ? 17.015 5.083 -35.048 1.00 92.69 180 ILE A O 1
ATOM 1469 N N . GLU A 1 181 ? 19.220 5.088 -35.509 1.00 93.81 181 GLU A N 1
ATOM 1470 C CA . GLU A 1 181 ? 19.599 4.144 -34.453 1.00 93.81 181 GLU A CA 1
ATOM 1471 C C . GLU A 1 181 ? 19.345 4.736 -33.063 1.00 93.81 181 GLU A C 1
ATOM 1473 O O . GLU A 1 181 ? 18.682 4.104 -32.241 1.00 93.81 181 GLU A O 1
ATOM 1478 N N . VAL A 1 182 ? 19.785 5.978 -32.835 1.00 94.31 182 VAL A N 1
ATOM 1479 C CA . VAL A 1 182 ? 19.606 6.688 -31.560 1.00 94.31 182 VAL A CA 1
ATOM 1480 C C . VAL A 1 182 ? 18.123 6.896 -31.250 1.00 94.31 182 VAL A C 1
ATOM 1482 O O . VAL A 1 182 ? 17.686 6.640 -30.125 1.00 94.31 182 VAL A O 1
ATOM 1485 N N . SER A 1 183 ? 17.325 7.297 -32.244 1.00 95.50 183 SER A N 1
ATOM 1486 C CA . SER A 1 183 ? 15.883 7.521 -32.073 1.00 95.50 183 SER A CA 1
ATOM 1487 C C . SER A 1 183 ? 15.140 6.221 -31.747 1.00 95.50 183 SER A C 1
ATOM 1489 O O . SER A 1 183 ? 14.276 6.189 -30.869 1.00 95.50 183 SER A O 1
ATOM 1491 N N . ALA A 1 184 ? 15.487 5.120 -32.420 1.00 96.62 184 ALA A N 1
ATOM 1492 C CA . ALA A 1 184 ? 14.902 3.809 -32.149 1.00 96.62 184 ALA A CA 1
ATOM 1493 C C . ALA A 1 184 ? 15.305 3.271 -30.763 1.00 96.62 184 ALA A C 1
ATOM 1495 O O . ALA A 1 184 ? 14.435 2.846 -30.000 1.00 96.62 184 ALA A O 1
ATOM 1496 N N . ALA A 1 185 ? 16.588 3.366 -30.396 1.00 96.44 185 ALA A N 1
ATOM 1497 C CA . ALA A 1 185 ? 17.080 2.965 -29.079 1.00 96.44 185 ALA A CA 1
ATOM 1498 C C . ALA A 1 185 ? 16.414 3.770 -27.949 1.00 96.44 185 ALA A C 1
ATOM 1500 O O . ALA A 1 185 ? 15.961 3.206 -26.951 1.00 96.44 185 ALA A O 1
ATOM 1501 N N . THR A 1 186 ? 16.270 5.084 -28.135 1.00 97.00 186 THR A N 1
ATOM 1502 C CA . THR A 1 186 ? 15.560 5.961 -27.193 1.00 97.00 186 THR A CA 1
ATOM 1503 C C . THR A 1 186 ? 14.078 5.597 -27.084 1.00 97.00 186 THR A C 1
ATOM 1505 O O . THR A 1 186 ? 13.520 5.580 -25.986 1.00 97.00 186 THR A O 1
ATOM 1508 N N . GLY A 1 187 ? 13.442 5.229 -28.199 1.00 97.75 187 GLY A N 1
ATOM 1509 C CA . GLY A 1 187 ? 12.074 4.713 -28.217 1.00 97.75 187 GLY A CA 1
ATOM 1510 C C . GLY A 1 187 ? 11.887 3.496 -27.307 1.00 97.75 187 GLY A C 1
ATOM 1511 O O . GLY A 1 187 ? 10.931 3.457 -26.529 1.00 97.75 187 GLY A O 1
ATOM 1512 N N . TYR A 1 188 ? 12.826 2.544 -27.324 1.00 98.25 188 TYR A N 1
ATOM 1513 C CA . TYR A 1 188 ? 12.791 1.397 -26.412 1.00 98.25 188 TYR A CA 1
ATOM 1514 C C . TYR A 1 188 ? 12.965 1.798 -24.945 1.00 98.25 188 TYR A C 1
ATOM 1516 O O . TYR A 1 188 ? 12.250 1.280 -24.089 1.00 98.25 188 TYR A O 1
ATOM 1524 N N . VAL A 1 189 ? 13.831 2.769 -24.638 1.00 98.25 189 VAL A N 1
ATOM 1525 C CA . VAL A 1 189 ? 13.960 3.308 -23.270 1.00 98.25 189 VAL A CA 1
ATOM 1526 C C . VAL A 1 189 ? 12.629 3.892 -22.787 1.00 98.25 189 VAL A C 1
ATOM 1528 O O . VAL A 1 189 ? 12.169 3.568 -21.690 1.00 98.25 189 VAL A O 1
ATOM 1531 N N . VAL A 1 190 ? 11.963 4.699 -23.618 1.00 98.31 190 VAL A N 1
ATOM 1532 C CA . VAL A 1 190 ? 10.637 5.262 -23.310 1.00 98.31 190 VAL A CA 1
ATOM 1533 C C . VAL A 1 190 ? 9.605 4.158 -23.077 1.00 98.31 190 VAL A C 1
ATOM 1535 O O . VAL A 1 190 ? 8.787 4.258 -22.157 1.00 98.31 190 VAL A O 1
ATOM 1538 N N . GLN A 1 191 ? 9.644 3.093 -23.878 1.00 97.94 191 GLN A N 1
ATOM 1539 C CA . GLN A 1 191 ? 8.744 1.953 -23.734 1.00 97.94 191 GLN A CA 1
ATOM 1540 C C . GLN A 1 191 ? 8.957 1.226 -22.404 1.00 97.94 191 GLN A C 1
ATOM 1542 O O . GLN A 1 191 ? 7.989 1.012 -21.671 1.00 97.94 191 GLN A O 1
ATOM 1547 N N . VAL A 1 192 ? 10.209 0.915 -22.053 1.00 98.25 192 VAL A N 1
ATOM 1548 C CA . VAL A 1 192 ? 10.563 0.282 -20.774 1.00 98.25 192 VAL A CA 1
ATOM 1549 C C . VAL A 1 192 ? 10.083 1.139 -19.607 1.00 98.25 192 VAL A C 1
ATOM 1551 O O . VAL A 1 192 ? 9.389 0.639 -18.724 1.00 98.25 192 VAL A O 1
ATOM 1554 N N . LEU A 1 193 ? 10.368 2.443 -19.616 1.00 98.19 193 LEU A N 1
ATOM 1555 C CA . LEU A 1 193 ? 9.938 3.345 -18.547 1.00 98.19 193 LEU A CA 1
ATOM 1556 C C . LEU A 1 193 ? 8.413 3.443 -18.443 1.00 98.19 193 LEU A C 1
ATOM 1558 O O . LEU A 1 193 ? 7.874 3.436 -17.334 1.00 98.19 193 LEU A O 1
ATOM 1562 N N . SER A 1 194 ? 7.707 3.475 -19.574 1.00 97.56 194 SER A N 1
ATOM 1563 C CA . SER A 1 194 ? 6.240 3.470 -19.613 1.00 97.56 194 SER A CA 1
ATOM 1564 C C . SER A 1 194 ? 5.655 2.183 -19.023 1.00 97.56 194 SER A C 1
ATOM 1566 O O . SER A 1 194 ? 4.651 2.228 -18.312 1.00 97.56 194 SER A O 1
ATOM 1568 N N . LEU A 1 195 ? 6.284 1.033 -19.281 1.00 98.06 195 LEU A N 1
ATOM 1569 C CA . LEU A 1 195 ? 5.889 -0.253 -18.701 1.00 98.06 195 LEU A CA 1
ATOM 1570 C C . LEU A 1 195 ? 6.183 -0.295 -17.197 1.00 98.06 195 LEU A C 1
ATOM 1572 O O . LEU A 1 195 ? 5.317 -0.702 -16.424 1.00 98.06 195 LEU A O 1
ATOM 1576 N N . LEU A 1 196 ? 7.340 0.212 -16.762 1.00 97.81 196 LEU A N 1
ATOM 1577 C CA . LEU A 1 196 ? 7.680 0.336 -15.341 1.00 97.81 196 LEU A CA 1
ATOM 1578 C C . LEU A 1 196 ? 6.687 1.228 -14.584 1.00 97.81 196 LEU A C 1
ATOM 1580 O O . LEU A 1 196 ? 6.289 0.878 -13.472 1.00 97.81 196 LEU A O 1
ATOM 1584 N N . SER A 1 197 ? 6.213 2.319 -15.197 1.00 96.75 197 SER A N 1
ATOM 1585 C CA . SER A 1 197 ? 5.150 3.148 -14.615 1.00 96.75 197 SER A CA 1
ATOM 1586 C C . SER A 1 197 ? 3.880 2.346 -14.362 1.00 96.75 197 SER A C 1
ATOM 1588 O O . SER A 1 197 ? 3.342 2.419 -13.262 1.00 96.75 197 SER A O 1
ATOM 1590 N N . ARG A 1 198 ? 3.440 1.514 -15.314 1.00 96.56 198 ARG A N 1
ATOM 1591 C CA . ARG A 1 198 ? 2.244 0.671 -15.137 1.00 96.56 198 ARG A CA 1
ATOM 1592 C C . ARG A 1 198 ? 2.457 -0.437 -14.105 1.00 96.56 198 ARG A C 1
ATOM 1594 O O . ARG A 1 198 ? 1.563 -0.714 -13.316 1.00 96.56 198 ARG A O 1
ATOM 1601 N N . ILE A 1 199 ? 3.638 -1.057 -14.081 1.00 97.00 199 ILE A N 1
ATOM 1602 C CA . ILE A 1 199 ? 3.961 -2.137 -13.135 1.00 97.00 199 ILE A CA 1
ATOM 1603 C C . ILE A 1 199 ? 3.956 -1.617 -11.690 1.00 97.00 199 ILE A C 1
ATOM 1605 O O . ILE A 1 199 ? 3.395 -2.256 -10.792 1.00 97.00 199 ILE A O 1
ATOM 1609 N N . TYR A 1 200 ? 4.567 -0.454 -11.456 1.00 95.62 200 TYR A N 1
ATOM 1610 C CA . TYR A 1 200 ? 4.745 0.114 -10.117 1.00 95.62 200 TYR A CA 1
ATOM 1611 C C . TYR A 1 200 ? 3.734 1.199 -9.748 1.00 95.62 200 TYR A C 1
ATOM 1613 O O . TYR A 1 200 ? 3.745 1.660 -8.609 1.00 95.62 200 TYR A O 1
ATOM 1621 N N . ASN A 1 201 ? 2.831 1.569 -10.660 1.00 95.62 201 ASN A N 1
ATOM 1622 C CA . ASN A 1 201 ? 1.982 2.758 -10.549 1.00 95.62 201 ASN A CA 1
ATOM 1623 C C . ASN A 1 201 ? 2.810 4.015 -10.237 1.00 95.62 201 ASN A C 1
ATOM 1625 O O . ASN A 1 201 ? 2.476 4.783 -9.334 1.00 95.62 201 ASN A O 1
ATOM 1629 N N . PHE A 1 202 ? 3.928 4.183 -10.949 1.00 96.25 202 PHE A N 1
ATOM 1630 C CA . PHE A 1 202 ? 4.861 5.284 -10.727 1.00 96.25 202 PHE A CA 1
ATOM 1631 C C . PHE A 1 202 ? 4.492 6.504 -11.589 1.00 96.25 202 PHE A C 1
ATOM 1633 O O . PHE A 1 202 ? 4.476 6.379 -12.820 1.00 96.25 202 PHE A O 1
ATOM 1640 N N . PRO A 1 203 ? 4.210 7.673 -10.984 1.00 95.50 203 PRO A N 1
ATOM 1641 C CA . PRO A 1 203 ? 3.944 8.903 -11.717 1.00 95.50 203 PRO A CA 1
ATOM 1642 C C . PRO A 1 203 ? 5.259 9.622 -12.047 1.00 95.50 203 PRO A C 1
ATOM 1644 O O . PRO A 1 203 ? 5.940 10.138 -11.162 1.00 95.50 203 PRO A O 1
ATOM 1647 N N . TYR A 1 204 ? 5.615 9.675 -13.328 1.00 96.06 204 TYR A N 1
ATOM 1648 C CA . TYR A 1 204 ? 6.763 10.464 -13.772 1.00 96.06 204 TYR A CA 1
ATOM 1649 C C . TYR A 1 204 ? 6.455 11.958 -13.754 1.00 96.06 204 TYR A C 1
ATOM 1651 O O . TYR A 1 204 ? 5.344 12.369 -14.088 1.00 96.06 204 TYR A O 1
ATOM 1659 N N . GLN A 1 205 ? 7.465 12.763 -13.422 1.00 95.75 205 GLN A N 1
ATOM 1660 C CA . GLN A 1 205 ? 7.369 14.220 -13.510 1.00 95.75 205 GLN A CA 1
ATOM 1661 C C . GLN A 1 205 ? 7.191 14.683 -14.962 1.00 95.75 205 GLN A C 1
ATOM 1663 O O . GLN A 1 205 ? 6.339 15.522 -15.242 1.00 95.75 205 GLN A O 1
ATOM 1668 N N . TYR A 1 206 ? 7.970 14.119 -15.889 1.00 97.75 206 TYR A N 1
ATOM 1669 C CA . TYR A 1 206 ? 7.915 14.475 -17.305 1.00 97.75 206 TYR A CA 1
ATOM 1670 C C . TYR A 1 206 ? 7.113 13.419 -18.066 1.00 97.75 206 TYR A C 1
ATOM 1672 O O . TYR A 1 206 ? 7.453 12.232 -18.057 1.00 97.75 206 TYR A O 1
ATOM 1680 N N . SER A 1 207 ? 6.028 13.829 -18.720 1.00 96.81 207 SER A N 1
ATOM 1681 C CA . SER A 1 207 ? 5.125 12.889 -19.394 1.00 96.81 207 SER A CA 1
ATOM 1682 C C . SER A 1 207 ? 5.760 12.350 -20.671 1.00 96.81 207 SER A C 1
ATOM 1684 O O . SER A 1 207 ? 6.151 13.122 -21.544 1.00 96.81 207 SER A O 1
ATOM 1686 N N . MET A 1 208 ? 5.840 11.027 -20.800 1.00 97.31 208 MET A N 1
ATOM 1687 C CA . MET A 1 208 ? 6.419 10.362 -21.968 1.00 97.31 208 MET A CA 1
ATOM 1688 C C . MET A 1 208 ? 5.323 9.821 -22.885 1.00 97.31 208 MET A C 1
ATOM 1690 O O . MET A 1 208 ? 4.366 9.201 -22.422 1.00 97.31 208 MET A O 1
ATOM 1694 N N . PHE A 1 209 ? 5.495 10.003 -24.192 1.00 97.25 209 PHE A N 1
ATOM 1695 C CA . PHE A 1 209 ? 4.595 9.484 -25.216 1.00 97.25 209 PHE A CA 1
ATOM 1696 C C . PHE A 1 209 ? 5.368 8.551 -26.143 1.00 97.25 209 PHE A C 1
ATOM 1698 O O . PHE A 1 209 ? 6.213 8.989 -26.930 1.00 97.25 209 PHE A O 1
ATOM 1705 N N . PHE A 1 210 ? 5.077 7.256 -26.033 1.00 97.12 210 PHE A N 1
ATOM 1706 C CA . PHE A 1 210 ? 5.707 6.229 -26.850 1.00 97.12 210 PHE A CA 1
ATOM 1707 C C . PHE A 1 210 ? 5.106 6.202 -28.260 1.00 97.12 210 PHE A C 1
ATOM 1709 O O . PHE A 1 210 ? 3.928 5.896 -28.432 1.00 97.12 210 PHE A O 1
ATOM 1716 N N . PHE A 1 211 ? 5.946 6.469 -29.260 1.00 96.50 211 PHE A N 1
ATOM 1717 C CA . PHE A 1 211 ? 5.623 6.373 -30.688 1.00 96.50 211 PHE A CA 1
ATOM 1718 C C . PHE A 1 211 ? 6.772 5.697 -31.457 1.00 96.50 211 PHE A C 1
ATOM 1720 O O . PHE A 1 211 ? 7.185 6.153 -32.526 1.00 96.50 211 PHE A O 1
ATOM 1727 N N . GLY A 1 212 ? 7.356 4.639 -30.879 1.00 95.12 212 GLY A N 1
ATOM 1728 C CA . GLY A 1 212 ? 8.529 3.963 -31.442 1.00 95.12 212 GLY A CA 1
ATOM 1729 C C . GLY A 1 212 ? 9.714 4.922 -31.591 1.00 95.12 212 GLY A C 1
ATOM 1730 O O . GLY A 1 212 ? 10.028 5.670 -30.662 1.00 95.12 212 GLY A O 1
ATOM 1731 N N . SER A 1 213 ? 10.325 4.957 -32.778 1.00 95.31 213 SER A N 1
ATOM 1732 C CA . SER A 1 213 ? 11.431 5.869 -33.107 1.00 95.31 213 SER A CA 1
ATOM 1733 C C . SER A 1 213 ? 11.033 7.347 -33.192 1.00 95.31 213 SER A C 1
ATOM 1735 O O . SER A 1 213 ? 11.896 8.185 -33.407 1.00 95.31 213 SER A O 1
ATOM 1737 N N . LYS A 1 214 ? 9.751 7.698 -33.026 1.00 96.44 214 LYS A N 1
ATOM 1738 C CA . LYS A 1 214 ? 9.263 9.090 -32.987 1.00 96.44 214 LYS A CA 1
ATOM 1739 C C . LYS A 1 214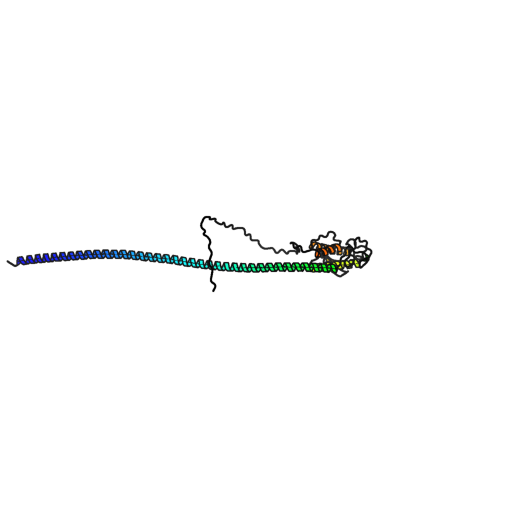 ? 8.700 9.483 -31.620 1.00 96.44 214 LYS A C 1
ATOM 1741 O O . LYS A 1 214 ? 7.808 10.324 -31.520 1.00 96.44 214 LYS A O 1
ATOM 1746 N N . SER A 1 215 ? 9.174 8.832 -30.560 1.00 98.12 215 SER A N 1
ATOM 1747 C CA . SER A 1 215 ? 8.719 9.101 -29.193 1.00 98.12 215 SER A CA 1
ATOM 1748 C C . SER A 1 215 ? 9.011 10.545 -28.766 1.00 98.12 215 SER A C 1
ATOM 1750 O O . SER A 1 215 ? 9.912 11.203 -29.286 1.00 98.12 215 SER A O 1
ATOM 1752 N N . THR A 1 216 ? 8.226 11.058 -27.821 1.00 98.06 216 THR A N 1
ATOM 1753 C CA . THR A 1 216 ? 8.348 12.443 -27.335 1.00 98.06 216 THR A CA 1
ATOM 1754 C C . THR A 1 216 ? 8.193 12.510 -25.823 1.00 98.06 216 THR A C 1
ATOM 1756 O O . THR A 1 216 ? 7.618 11.608 -25.208 1.00 98.06 216 THR A O 1
ATOM 1759 N N . ILE A 1 217 ? 8.683 13.588 -25.221 1.00 98.25 217 ILE A N 1
ATOM 1760 C CA . ILE A 1 217 ? 8.545 13.868 -23.790 1.00 98.25 217 ILE A CA 1
ATOM 1761 C C . ILE A 1 217 ? 8.044 15.298 -23.594 1.00 98.25 217 ILE A C 1
ATOM 1763 O O . ILE A 1 217 ? 8.377 16.176 -24.381 1.00 98.25 217 ILE A O 1
ATOM 1767 N N . LYS A 1 218 ? 7.196 15.532 -22.593 1.00 97.75 218 LYS A N 1
ATOM 1768 C CA . LYS A 1 218 ? 6.619 16.849 -22.306 1.00 97.75 218 LYS A CA 1
ATOM 1769 C C . LYS A 1 218 ? 7.066 17.346 -20.939 1.00 97.75 218 LYS A C 1
ATOM 1771 O O . LYS A 1 218 ? 6.930 16.619 -19.950 1.00 97.75 218 LYS A O 1
ATOM 1776 N N . ASP A 1 219 ? 7.532 18.589 -20.905 1.00 96.81 219 ASP A N 1
ATOM 1777 C CA . ASP A 1 219 ? 7.714 19.336 -19.668 1.00 96.81 219 ASP A CA 1
ATOM 1778 C C . ASP A 1 219 ? 6.368 19.955 -19.249 1.00 96.81 219 ASP A C 1
ATOM 1780 O O . ASP A 1 219 ? 5.793 20.726 -20.020 1.00 96.81 219 ASP A O 1
ATOM 1784 N N . PRO A 1 220 ? 5.816 19.606 -18.073 1.00 94.50 220 PRO A N 1
ATOM 1785 C CA . PRO A 1 220 ? 4.553 20.179 -17.610 1.00 94.50 220 PRO A CA 1
ATOM 1786 C C . PRO A 1 220 ? 4.664 21.651 -17.179 1.00 94.50 220 PRO A C 1
ATOM 1788 O O . PRO A 1 220 ? 3.646 22.320 -17.069 1.00 94.50 220 PRO A O 1
ATOM 1791 N N . ILE A 1 221 ? 5.868 22.161 -16.901 1.00 94.00 221 ILE A N 1
ATOM 1792 C CA . ILE A 1 221 ? 6.087 23.549 -16.473 1.00 94.00 221 ILE A CA 1
ATOM 1793 C C . ILE A 1 221 ? 6.126 24.464 -17.694 1.00 94.00 221 ILE A C 1
ATOM 1795 O O . ILE A 1 221 ? 5.455 25.491 -17.726 1.00 94.00 221 ILE A O 1
ATOM 1799 N N . LEU A 1 222 ? 6.906 24.077 -18.704 1.00 94.62 222 LEU A N 1
ATOM 1800 C CA . LEU A 1 222 ? 7.022 24.834 -19.953 1.00 94.62 222 LEU A CA 1
ATOM 1801 C C . LEU A 1 222 ? 5.874 24.536 -20.927 1.00 94.62 222 LEU A C 1
ATOM 1803 O O . LEU A 1 222 ? 5.742 25.210 -21.943 1.00 94.62 222 LEU A O 1
ATOM 1807 N N . GLU A 1 223 ? 5.071 23.504 -20.639 1.00 94.00 223 GLU A N 1
ATOM 1808 C CA . GLU A 1 223 ? 4.033 22.957 -21.521 1.00 94.00 223 GLU A CA 1
ATOM 1809 C C . GLU A 1 223 ? 4.561 22.574 -22.922 1.00 94.00 223 GLU A C 1
ATOM 1811 O O . GLU A 1 223 ? 3.797 22.348 -23.863 1.00 94.00 223 GLU A O 1
ATOM 1816 N N . GLU A 1 224 ? 5.881 22.422 -23.051 1.00 95.56 224 GLU A N 1
ATOM 1817 C CA . GLU A 1 224 ? 6.577 22.145 -24.300 1.00 95.56 224 GLU A CA 1
ATOM 1818 C C . GLU A 1 224 ? 6.828 20.642 -24.472 1.00 95.56 224 GLU A C 1
ATOM 1820 O O . GLU A 1 224 ? 7.148 19.912 -23.528 1.00 95.56 224 GLU A O 1
ATOM 1825 N N . ARG A 1 225 ? 6.677 20.166 -25.713 1.00 96.06 225 ARG A N 1
ATOM 1826 C CA . ARG A 1 225 ? 6.955 18.782 -26.102 1.00 96.06 225 ARG A CA 1
ATOM 1827 C C . ARG A 1 225 ? 8.278 18.709 -26.866 1.00 96.06 225 ARG A C 1
ATOM 1829 O O . ARG A 1 225 ? 8.419 19.299 -27.935 1.00 96.06 225 ARG A O 1
ATOM 1836 N N . TYR A 1 226 ? 9.198 17.906 -26.352 1.00 97.12 226 TYR A N 1
ATOM 1837 C CA . TYR A 1 226 ? 10.520 17.668 -26.911 1.00 97.12 226 TYR A CA 1
ATOM 1838 C C . TYR A 1 226 ? 10.546 16.352 -27.704 1.00 97.12 226 TYR A C 1
ATOM 1840 O O . TYR A 1 226 ? 10.096 15.312 -27.199 1.00 97.12 226 TYR A O 1
ATOM 1848 N N . PRO A 1 227 ? 11.038 16.368 -28.955 1.00 96.44 227 PRO A N 1
ATOM 1849 C CA . PRO A 1 227 ? 11.221 15.157 -29.737 1.00 96.44 227 PRO A CA 1
ATOM 1850 C C . PRO A 1 227 ? 12.418 14.361 -29.214 1.00 96.44 227 PRO A C 1
ATOM 1852 O O . PRO A 1 227 ? 13.502 14.902 -29.030 1.00 96.44 227 PRO A O 1
ATOM 1855 N N . LEU A 1 228 ? 12.237 13.053 -29.031 1.00 95.81 228 LEU A N 1
ATOM 1856 C CA . LEU A 1 228 ? 13.322 12.115 -28.719 1.00 95.81 228 LEU A CA 1
ATOM 1857 C C . LEU A 1 228 ? 13.869 11.461 -29.998 1.00 95.81 228 LEU A C 1
ATOM 1859 O O . LEU A 1 228 ? 14.233 10.287 -30.016 1.00 95.81 228 LEU A O 1
ATOM 1863 N N . TYR A 1 229 ? 13.851 12.229 -31.087 1.00 93.81 229 TYR A N 1
ATOM 1864 C CA . TYR A 1 229 ? 14.280 11.847 -32.425 1.00 93.81 229 TYR A CA 1
ATOM 1865 C C . TYR A 1 229 ? 14.715 13.084 -33.213 1.00 93.81 229 TYR A C 1
ATOM 1867 O O . TYR A 1 229 ? 14.420 14.212 -32.813 1.00 93.81 229 TYR A O 1
ATOM 1875 N N . GLY A 1 230 ? 15.342 12.893 -34.375 1.00 87.00 230 GLY A N 1
ATOM 1876 C CA . GLY A 1 230 ? 15.696 14.013 -35.250 1.00 87.00 230 GLY A CA 1
ATOM 1877 C C . GLY A 1 230 ? 16.873 14.827 -34.716 1.00 87.00 230 GLY A C 1
ATOM 1878 O O . GLY A 1 230 ? 16.915 16.046 -34.902 1.00 87.00 230 GLY A O 1
ATOM 1879 N N . MET A 1 231 ? 17.827 14.149 -34.078 1.00 85.81 231 MET A N 1
ATOM 1880 C CA . MET A 1 231 ? 19.051 14.683 -33.479 1.00 85.81 231 MET A CA 1
ATOM 1881 C C . MET A 1 231 ? 19.816 15.608 -34.436 1.00 85.81 231 MET A C 1
ATOM 1883 O O . MET A 1 231 ? 20.363 16.623 -34.017 1.00 85.81 231 MET A O 1
ATOM 1887 N N . THR A 1 232 ? 19.831 15.289 -35.733 1.00 83.38 232 THR A N 1
ATOM 1888 C CA . THR A 1 232 ? 20.515 16.085 -36.768 1.00 83.38 232 THR A CA 1
ATOM 1889 C C . THR A 1 232 ? 19.760 17.354 -37.163 1.00 83.38 232 THR A C 1
ATOM 1891 O O . THR A 1 232 ? 20.383 18.317 -37.601 1.00 83.38 232 THR A O 1
ATOM 1894 N N . ARG A 1 233 ? 18.428 17.377 -37.018 1.00 84.94 233 ARG A N 1
ATOM 1895 C CA . ARG A 1 233 ? 17.573 18.502 -37.433 1.00 84.94 233 ARG A CA 1
ATOM 1896 C C . ARG A 1 233 ? 17.384 19.535 -36.331 1.00 84.94 233 ARG A C 1
ATOM 1898 O O . ARG A 1 233 ? 17.330 20.723 -36.625 1.00 84.94 233 ARG A O 1
ATOM 1905 N N . ASN A 1 234 ? 17.231 19.092 -35.083 1.00 86.50 234 ASN A N 1
ATOM 1906 C CA . ASN A 1 234 ? 17.032 19.981 -33.941 1.00 86.50 234 ASN A CA 1
ATOM 1907 C C . ASN A 1 234 ? 17.722 19.422 -32.693 1.00 86.50 234 ASN A C 1
ATOM 1909 O O . ASN A 1 234 ? 17.087 18.870 -31.792 1.00 86.50 234 ASN A O 1
ATOM 1913 N N . ARG A 1 235 ? 19.052 19.541 -32.689 1.00 88.75 235 ARG A N 1
ATOM 1914 C CA . ARG A 1 235 ? 19.921 18.940 -31.676 1.00 88.75 235 ARG A CA 1
ATOM 1915 C C . ARG A 1 235 ? 19.626 19.441 -30.267 1.00 88.75 235 ARG A C 1
ATOM 1917 O O . ARG A 1 235 ? 19.526 18.627 -29.364 1.00 88.75 235 ARG A O 1
ATOM 1924 N N . GLU A 1 236 ? 19.429 20.744 -30.093 1.00 90.81 236 GLU A N 1
ATOM 1925 C CA . GLU A 1 236 ? 19.174 21.345 -28.778 1.00 90.81 236 GLU A CA 1
ATOM 1926 C C . GLU A 1 236 ? 17.887 20.800 -28.148 1.00 90.81 236 GLU A C 1
ATOM 1928 O O . GLU A 1 236 ? 17.898 20.354 -27.003 1.00 90.81 236 GLU A O 1
ATOM 1933 N N . LYS A 1 237 ? 16.787 20.735 -28.914 1.00 93.00 237 LYS A N 1
ATOM 1934 C CA . LYS A 1 237 ? 15.527 20.164 -28.408 1.00 93.00 237 LYS A CA 1
ATOM 1935 C C . LYS A 1 237 ? 15.628 18.668 -28.123 1.00 93.00 237 LYS A C 1
ATOM 1937 O O . LYS A 1 237 ? 14.985 18.187 -27.192 1.00 93.00 237 LYS A O 1
ATOM 1942 N N . PHE A 1 238 ? 16.405 17.936 -28.919 1.00 93.94 238 PHE A N 1
ATOM 1943 C CA . PHE A 1 238 ? 16.670 16.521 -28.675 1.00 93.94 238 PHE A CA 1
ATOM 1944 C C . PHE A 1 238 ? 17.489 16.311 -27.391 1.00 93.94 238 PHE A C 1
ATOM 1946 O O . PHE A 1 238 ? 17.114 15.492 -26.553 1.00 93.94 238 PHE A O 1
ATOM 1953 N N . GLU A 1 239 ? 18.575 17.068 -27.208 1.00 93.88 239 GLU A N 1
ATOM 1954 C CA . GLU A 1 239 ? 19.433 17.014 -26.019 1.00 93.88 239 GLU A CA 1
ATOM 1955 C C . GLU A 1 239 ? 18.647 17.387 -24.747 1.00 93.88 239 GLU A C 1
ATOM 1957 O O . GLU A 1 239 ? 18.749 16.679 -23.739 1.00 93.88 239 GLU A O 1
ATOM 1962 N N . GLU A 1 240 ? 17.783 18.407 -24.808 1.00 95.19 240 GLU A N 1
ATOM 1963 C CA . GLU A 1 240 ? 16.881 18.762 -23.703 1.00 95.19 240 GLU A CA 1
ATOM 1964 C C . GLU A 1 240 ? 15.886 17.629 -23.409 1.00 95.19 240 GLU A C 1
ATOM 1966 O O . GLU A 1 240 ? 15.760 17.185 -22.266 1.00 95.19 240 GLU A O 1
ATOM 1971 N N . GLY A 1 241 ? 15.248 17.061 -24.440 1.00 96.19 241 GLY A N 1
ATOM 1972 C CA . GLY A 1 241 ? 14.365 15.903 -24.286 1.00 96.19 241 GLY A CA 1
ATOM 1973 C C . GLY A 1 241 ? 15.059 14.708 -23.618 1.00 96.19 241 GLY A C 1
ATOM 1974 O O . GLY A 1 241 ? 14.505 14.092 -22.702 1.00 96.19 241 GLY A O 1
ATOM 1975 N N . MET A 1 242 ? 16.300 14.410 -24.009 1.00 96.56 242 MET A N 1
ATOM 1976 C CA . MET A 1 242 ? 17.118 13.364 -23.387 1.00 96.56 242 MET A CA 1
ATOM 1977 C C . MET A 1 242 ? 17.477 13.682 -21.930 1.00 96.56 242 MET A C 1
ATOM 1979 O O . MET A 1 242 ? 17.496 12.781 -21.087 1.00 96.56 242 MET A O 1
ATOM 1983 N N . SER A 1 243 ? 17.725 14.951 -21.599 1.00 96.25 243 SER A N 1
ATOM 1984 C CA . SER A 1 243 ? 17.930 15.403 -20.218 1.00 96.25 243 SER A CA 1
ATOM 1985 C C . SER A 1 243 ? 16.690 15.138 -19.356 1.00 96.25 243 SER A C 1
ATOM 1987 O O . SER A 1 243 ? 16.801 14.533 -18.286 1.00 96.25 243 SER A O 1
ATOM 1989 N N . LEU A 1 244 ? 15.492 15.481 -19.844 1.00 97.50 244 LEU A N 1
ATOM 1990 C CA . LEU A 1 244 ? 14.225 15.197 -19.155 1.00 97.50 244 LEU A CA 1
ATOM 1991 C C . LEU A 1 244 ? 13.989 13.691 -18.968 1.00 97.50 244 LEU A C 1
ATOM 1993 O O . LEU A 1 244 ? 13.589 13.245 -17.888 1.00 97.50 244 LEU A O 1
ATOM 1997 N N . LEU A 1 245 ? 14.299 12.886 -19.988 1.00 97.81 245 LEU A N 1
ATOM 1998 C CA . LEU A 1 245 ? 14.204 11.427 -19.913 1.00 97.81 245 LEU A CA 1
ATOM 1999 C C . LEU A 1 245 ? 15.125 10.861 -18.821 1.00 97.81 245 LEU A C 1
ATOM 2001 O O . LEU A 1 245 ? 14.710 10.029 -18.012 1.00 97.81 245 LEU A O 1
ATOM 2005 N N . ASN A 1 246 ? 16.360 11.352 -18.736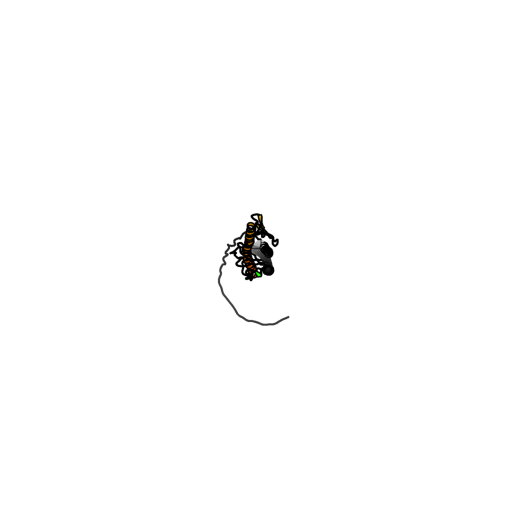 1.00 97.62 246 ASN A N 1
ATOM 2006 C CA . ASN A 1 246 ? 17.302 10.940 -17.699 1.00 97.62 246 ASN A CA 1
ATOM 2007 C C . ASN A 1 246 ? 16.909 11.427 -16.298 1.00 97.62 246 ASN A C 1
ATOM 2009 O O . ASN A 1 246 ? 17.163 10.724 -15.313 1.00 97.62 246 ASN A O 1
ATOM 2013 N N . LYS A 1 247 ? 16.243 12.583 -16.180 1.00 97.38 247 LYS A N 1
ATOM 2014 C CA . LYS A 1 247 ? 15.629 13.020 -14.917 1.00 97.38 247 LYS A CA 1
ATOM 2015 C C . LYS A 1 247 ? 14.529 12.047 -14.480 1.00 97.38 247 LYS A C 1
ATOM 2017 O O . LYS A 1 247 ? 14.526 11.659 -13.317 1.00 97.38 247 LYS A O 1
ATOM 2022 N N . ASN A 1 248 ? 13.677 11.567 -15.392 1.00 97.94 248 ASN A N 1
ATOM 2023 C CA . ASN A 1 248 ? 12.685 10.522 -15.087 1.00 97.94 248 ASN A CA 1
ATOM 2024 C C . ASN A 1 248 ? 13.337 9.212 -14.607 1.00 97.94 248 ASN A C 1
ATOM 2026 O O . ASN A 1 248 ? 12.880 8.624 -13.627 1.00 97.94 248 ASN A O 1
ATOM 2030 N N . ILE A 1 249 ? 14.424 8.763 -15.249 1.00 98.06 249 ILE A N 1
ATOM 2031 C CA . ILE A 1 249 ? 15.183 7.580 -14.795 1.00 98.06 249 ILE A CA 1
ATOM 2032 C C . ILE A 1 249 ? 15.734 7.813 -13.387 1.00 98.06 249 ILE A C 1
ATOM 2034 O O . ILE A 1 249 ? 15.595 6.958 -12.514 1.00 98.06 249 ILE A O 1
ATOM 2038 N N . SER A 1 250 ? 16.331 8.981 -13.150 1.00 97.56 250 SER A N 1
ATOM 2039 C CA . SER A 1 250 ? 16.892 9.353 -11.847 1.00 97.56 250 SER A CA 1
ATOM 2040 C C . SER A 1 250 ? 15.816 9.402 -10.760 1.00 97.56 250 SER A C 1
ATOM 2042 O O . SER A 1 250 ? 16.040 8.917 -9.653 1.00 97.56 250 SER A O 1
ATOM 2044 N N . GLN A 1 251 ? 14.633 9.924 -11.092 1.00 97.06 251 GLN A N 1
ATOM 2045 C CA . GLN A 1 251 ? 13.466 9.977 -10.214 1.00 97.06 251 GLN A CA 1
ATOM 2046 C C . GLN A 1 251 ? 12.990 8.569 -9.836 1.00 97.06 251 GLN A C 1
ATOM 2048 O O . GLN A 1 251 ? 12.758 8.282 -8.661 1.00 97.06 251 GLN A O 1
ATOM 2053 N N . LEU A 1 252 ? 12.886 7.668 -10.817 1.00 96.81 252 LEU A N 1
ATOM 2054 C CA . LEU A 1 252 ? 12.503 6.286 -10.555 1.00 96.81 252 LEU A CA 1
ATOM 2055 C C . LEU A 1 252 ? 13.557 5.583 -9.695 1.00 96.81 252 LEU A C 1
ATOM 2057 O O . LEU A 1 252 ? 13.207 4.971 -8.691 1.00 96.81 252 LEU A O 1
ATOM 2061 N N . ARG A 1 253 ? 14.846 5.730 -10.018 1.00 97.25 253 ARG A N 1
ATOM 2062 C CA . ARG A 1 253 ? 15.956 5.194 -9.211 1.00 97.25 253 ARG A CA 1
ATOM 2063 C C . ARG A 1 253 ? 15.904 5.664 -7.764 1.00 97.25 253 ARG A C 1
ATOM 2065 O O . ARG A 1 253 ? 16.005 4.837 -6.859 1.00 97.25 253 ARG A O 1
ATOM 2072 N N . TRP A 1 254 ? 15.649 6.952 -7.548 1.00 96.69 254 TRP A N 1
ATOM 2073 C CA . TRP A 1 254 ? 15.485 7.518 -6.213 1.00 96.69 254 TRP A CA 1
ATOM 2074 C C . TRP A 1 254 ? 14.344 6.849 -5.438 1.00 96.69 254 TRP A C 1
ATOM 2076 O O . TRP A 1 254 ? 14.509 6.524 -4.266 1.00 96.69 254 TRP A O 1
ATOM 2086 N N . SER A 1 255 ? 13.214 6.559 -6.095 1.00 95.38 255 SER A N 1
ATOM 2087 C CA . SER A 1 255 ? 12.082 5.866 -5.456 1.00 95.38 255 SER A CA 1
ATOM 2088 C C . SER A 1 255 ? 12.400 4.435 -5.001 1.00 95.38 255 SER A C 1
ATOM 2090 O O . SER A 1 255 ? 11.754 3.923 -4.090 1.00 95.38 255 SER A O 1
ATOM 2092 N N . PHE A 1 256 ? 13.427 3.810 -5.588 1.00 94.00 256 PHE A N 1
ATOM 2093 C CA . PHE A 1 256 ? 13.966 2.514 -5.165 1.00 94.00 256 PHE A CA 1
ATOM 2094 C C . PHE A 1 256 ? 15.167 2.634 -4.209 1.00 94.00 256 PHE A C 1
ATOM 2096 O O . PHE A 1 256 ? 15.733 1.616 -3.819 1.00 94.00 256 PHE A O 1
ATOM 2103 N N . GLY A 1 257 ? 15.543 3.850 -3.797 1.00 94.31 257 GLY A N 1
ATOM 2104 C CA . GLY A 1 257 ? 16.666 4.103 -2.889 1.00 94.31 257 GLY A CA 1
ATOM 2105 C C . GLY A 1 257 ? 18.039 4.137 -3.569 1.00 94.31 257 GLY A C 1
ATOM 2106 O O . GLY A 1 257 ? 19.057 4.019 -2.891 1.00 94.31 257 GLY A O 1
ATOM 2107 N N . ILE A 1 258 ? 18.094 4.291 -4.896 1.00 95.25 258 ILE A N 1
ATOM 2108 C CA . ILE A 1 258 ? 19.340 4.327 -5.670 1.00 95.25 258 ILE A CA 1
ATOM 2109 C C . ILE A 1 258 ? 19.676 5.776 -6.038 1.00 95.25 258 ILE A C 1
ATOM 2111 O O . ILE A 1 258 ? 18.883 6.475 -6.673 1.00 95.25 258 ILE A O 1
ATOM 2115 N N . THR A 1 259 ? 20.880 6.232 -5.690 1.00 94.44 259 THR A N 1
ATOM 2116 C CA . THR A 1 259 ? 21.366 7.566 -6.078 1.00 94.44 259 THR A CA 1
ATOM 2117 C C . THR A 1 259 ? 21.972 7.551 -7.485 1.00 94.44 259 THR A C 1
ATOM 2119 O O . THR A 1 259 ? 22.667 6.613 -7.877 1.00 94.44 259 THR A O 1
ATOM 2122 N N . THR A 1 260 ? 21.727 8.607 -8.270 1.00 95.25 260 THR A N 1
ATOM 2123 C CA . THR A 1 260 ? 22.218 8.713 -9.656 1.00 95.25 260 THR A CA 1
ATOM 2124 C C . THR A 1 260 ? 23.386 9.691 -9.750 1.00 95.25 260 THR A C 1
ATOM 2126 O O . THR A 1 260 ? 23.179 10.897 -9.782 1.00 95.25 260 THR A O 1
ATOM 2129 N N . LYS A 1 261 ? 24.625 9.178 -9.812 1.00 88.62 261 LYS A N 1
ATOM 2130 C CA . LYS A 1 261 ? 25.842 10.013 -9.912 1.00 88.62 261 LYS A CA 1
ATOM 2131 C C . LYS A 1 261 ? 26.084 10.575 -11.319 1.00 88.62 261 LYS A C 1
ATOM 2133 O O . LYS A 1 261 ? 26.527 11.705 -11.458 1.00 88.62 261 LYS A O 1
ATOM 2138 N N . GLY A 1 262 ? 25.802 9.790 -12.361 1.00 89.12 262 GLY A N 1
ATOM 2139 C CA . GLY A 1 262 ? 25.997 10.176 -13.762 1.00 89.12 262 GLY A CA 1
ATOM 2140 C C . GLY A 1 262 ? 24.683 10.146 -14.528 1.00 89.12 262 GLY A C 1
ATOM 2141 O O . GLY A 1 262 ? 24.383 9.147 -15.177 1.00 89.12 262 GLY A O 1
ATOM 2142 N N . VAL A 1 263 ? 23.897 11.223 -14.444 1.00 91.56 263 VAL A N 1
ATOM 2143 C CA . VAL A 1 263 ? 22.538 11.309 -15.021 1.00 91.56 263 VAL A CA 1
ATOM 2144 C C . VAL A 1 263 ? 22.532 11.027 -16.531 1.00 91.56 263 VAL A C 1
ATOM 2146 O O . VAL A 1 263 ? 21.639 10.344 -17.014 1.00 91.56 263 VAL A O 1
ATOM 2149 N N . GLY A 1 264 ? 23.576 11.443 -17.254 1.00 91.06 264 GLY A N 1
ATOM 2150 C CA . GLY A 1 264 ? 23.707 11.255 -18.705 1.00 91.06 264 GLY A CA 1
ATOM 2151 C C . GLY A 1 264 ? 23.996 9.830 -19.197 1.00 91.06 264 GLY A C 1
ATOM 2152 O O . GLY A 1 264 ? 24.037 9.614 -20.406 1.00 91.06 264 GLY A O 1
ATOM 2153 N N . ARG A 1 265 ? 24.198 8.855 -18.295 1.00 94.00 265 ARG A N 1
ATOM 2154 C CA . ARG A 1 265 ? 24.484 7.450 -18.647 1.00 94.00 265 ARG A CA 1
ATOM 2155 C C . ARG A 1 265 ? 23.197 6.630 -18.739 1.00 94.00 265 ARG A C 1
ATOM 2157 O O . ARG A 1 265 ? 22.923 5.792 -17.878 1.00 94.00 265 ARG A O 1
ATOM 2164 N N . THR A 1 266 ? 22.375 6.913 -19.748 1.00 96.31 266 THR A N 1
ATOM 2165 C CA . THR A 1 266 ? 20.980 6.443 -19.854 1.00 96.31 266 THR A CA 1
ATOM 2166 C C . THR A 1 266 ? 20.833 4.926 -19.703 1.00 96.31 266 THR A C 1
ATOM 2168 O O . THR A 1 266 ? 20.141 4.467 -18.793 1.00 96.31 266 THR A O 1
ATOM 2171 N N . LEU A 1 267 ? 21.506 4.133 -20.549 1.00 96.44 267 LEU A N 1
ATOM 2172 C CA . LEU A 1 267 ? 21.371 2.669 -20.526 1.00 96.44 267 LEU A CA 1
ATOM 2173 C C . LEU A 1 267 ? 21.994 2.032 -19.286 1.00 96.44 267 LEU A C 1
ATOM 2175 O O . LEU A 1 267 ? 21.422 1.093 -18.739 1.00 96.44 267 LEU A O 1
ATOM 2179 N N . PHE A 1 268 ? 23.119 2.569 -18.809 1.00 96.06 268 PHE A N 1
ATOM 2180 C CA . PHE A 1 268 ? 23.734 2.121 -17.560 1.00 96.06 268 PHE A CA 1
ATOM 2181 C C . PHE A 1 268 ? 22.766 2.294 -16.384 1.00 96.06 268 PHE A C 1
ATOM 2183 O O . PHE A 1 268 ? 22.501 1.345 -15.653 1.00 96.06 268 PHE A O 1
ATOM 2190 N N . ASN A 1 269 ? 22.199 3.495 -16.226 1.00 97.38 269 ASN A N 1
ATOM 2191 C CA . ASN A 1 269 ? 21.282 3.807 -15.131 1.00 97.38 269 ASN A CA 1
ATOM 2192 C C . ASN A 1 269 ? 19.994 2.974 -15.208 1.00 97.38 269 ASN A C 1
ATOM 2194 O O . ASN A 1 269 ? 19.473 2.562 -14.172 1.00 97.38 269 ASN A O 1
ATOM 2198 N N . LEU A 1 270 ? 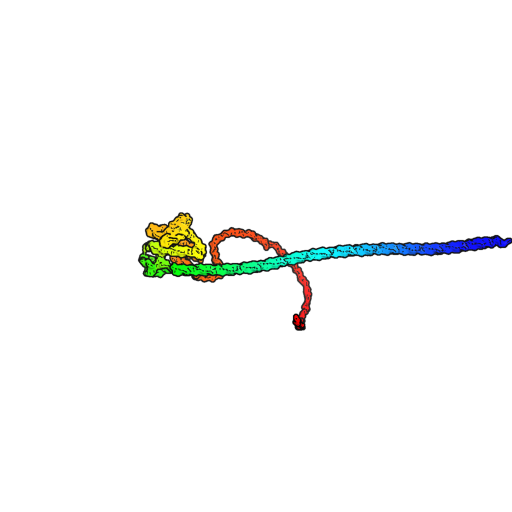19.485 2.724 -16.419 1.00 97.69 270 LEU A N 1
ATOM 2199 C CA . LEU A 1 270 ? 18.314 1.876 -16.621 1.00 97.69 270 LEU A CA 1
ATOM 2200 C C . LEU A 1 270 ? 18.612 0.410 -16.285 1.00 97.69 270 LEU A C 1
ATOM 2202 O O . LEU A 1 270 ? 17.838 -0.212 -15.564 1.00 97.69 270 LEU A O 1
ATOM 2206 N N . GLN A 1 271 ? 19.727 -0.142 -16.762 1.00 96.88 271 GLN A N 1
ATOM 2207 C CA . GLN A 1 271 ? 20.085 -1.528 -16.472 1.00 96.88 271 GLN A CA 1
ATOM 2208 C C . GLN A 1 271 ? 20.364 -1.752 -14.985 1.00 96.88 271 GLN A C 1
ATOM 2210 O O . GLN A 1 271 ? 19.870 -2.727 -14.424 1.00 96.88 271 GLN A O 1
ATOM 2215 N N . ASP A 1 272 ? 21.103 -0.845 -14.346 1.00 96.56 272 ASP A N 1
ATOM 2216 C CA . ASP A 1 272 ? 21.364 -0.881 -12.904 1.00 96.56 272 ASP A CA 1
ATOM 2217 C C . ASP A 1 272 ? 20.055 -0.898 -12.099 1.00 96.56 272 ASP A C 1
ATOM 2219 O O . ASP A 1 272 ? 19.882 -1.716 -11.197 1.00 96.56 272 ASP A O 1
ATOM 2223 N N . LEU A 1 273 ? 19.079 -0.069 -12.488 1.00 97.12 273 LEU A N 1
ATOM 2224 C CA . LEU A 1 273 ? 17.747 -0.072 -11.889 1.00 97.12 273 LEU A CA 1
ATOM 2225 C C . LEU A 1 273 ? 17.025 -1.418 -12.066 1.00 97.12 273 LEU A C 1
ATOM 2227 O O . LEU A 1 273 ? 16.493 -1.956 -11.095 1.00 97.12 273 LEU A O 1
ATOM 2231 N N . LEU A 1 274 ? 16.980 -1.954 -13.289 1.00 97.00 274 LEU A N 1
ATOM 2232 C CA . LEU A 1 274 ? 16.293 -3.218 -13.578 1.00 97.00 274 LEU A CA 1
ATOM 2233 C C . LEU A 1 274 ? 16.915 -4.378 -12.781 1.00 97.00 274 LEU A C 1
ATOM 2235 O O . LEU A 1 274 ? 16.197 -5.133 -12.124 1.00 97.00 274 LEU A O 1
ATOM 2239 N N . LEU A 1 275 ? 18.249 -4.458 -12.753 1.00 96.19 275 LEU A N 1
ATOM 2240 C CA . LEU A 1 275 ? 18.996 -5.426 -11.948 1.00 96.19 275 LEU A CA 1
ATOM 2241 C C . LEU A 1 275 ? 18.714 -5.262 -10.458 1.00 96.19 275 LEU A C 1
ATOM 2243 O O . LEU A 1 275 ? 18.485 -6.262 -9.781 1.00 96.19 275 LEU A O 1
ATOM 2247 N N . HIS A 1 276 ? 18.693 -4.031 -9.943 1.00 95.38 276 HIS A N 1
ATOM 2248 C CA . HIS A 1 276 ? 18.387 -3.771 -8.538 1.00 95.38 276 HIS A CA 1
ATOM 2249 C C . HIS A 1 276 ? 16.988 -4.275 -8.165 1.00 95.38 276 HIS A C 1
ATOM 2251 O O . HIS A 1 276 ? 16.813 -4.925 -7.133 1.00 95.38 276 HIS A O 1
ATOM 2257 N N . ILE A 1 277 ? 15.993 -4.029 -9.023 1.00 94.94 277 ILE A N 1
ATOM 2258 C CA . ILE A 1 277 ? 14.614 -4.473 -8.803 1.00 94.94 277 ILE A CA 1
ATOM 2259 C C . ILE A 1 277 ? 14.522 -6.003 -8.737 1.00 94.94 277 ILE A C 1
ATOM 2261 O O . ILE A 1 277 ? 13.851 -6.537 -7.849 1.00 94.94 277 ILE A O 1
ATOM 2265 N N . VAL A 1 278 ? 15.178 -6.708 -9.662 1.00 94.06 278 VAL A N 1
ATOM 2266 C CA . VAL A 1 278 ? 15.140 -8.178 -9.731 1.00 94.06 278 VAL A CA 1
ATOM 2267 C C . VAL A 1 278 ? 15.979 -8.818 -8.619 1.00 94.06 278 VAL A C 1
ATOM 2269 O O . VAL A 1 278 ? 15.548 -9.800 -8.017 1.00 94.06 278 VAL A O 1
ATOM 2272 N N . SER A 1 279 ? 17.140 -8.243 -8.298 1.00 88.50 279 SER A N 1
ATOM 2273 C CA . SER A 1 279 ? 18.111 -8.823 -7.355 1.00 88.50 279 SER A CA 1
ATOM 2274 C C . SER A 1 279 ? 17.752 -8.615 -5.886 1.00 88.50 279 SER A C 1
ATOM 2276 O O . SER A 1 279 ? 18.292 -9.316 -5.029 1.00 88.50 279 SER A O 1
ATOM 2278 N N . LYS A 1 280 ? 16.855 -7.673 -5.562 1.00 73.00 280 LYS A N 1
ATOM 2279 C CA . LYS A 1 280 ? 16.432 -7.420 -4.180 1.00 73.00 280 LYS A CA 1
ATOM 2280 C C . LYS A 1 280 ? 15.681 -8.636 -3.622 1.00 73.00 280 LYS A C 1
ATOM 2282 O O . LYS A 1 280 ? 14.468 -8.783 -3.808 1.00 73.00 280 LYS A O 1
ATOM 2287 N N . ARG A 1 281 ? 16.415 -9.512 -2.925 1.00 57.59 281 ARG A N 1
ATOM 2288 C CA . ARG A 1 281 ? 15.843 -10.549 -2.058 1.00 57.59 281 ARG A CA 1
ATOM 2289 C C . ARG A 1 281 ? 15.047 -9.855 -0.954 1.00 57.59 281 ARG A C 1
ATOM 2291 O O . ARG A 1 281 ? 15.422 -8.783 -0.486 1.00 57.59 281 ARG A O 1
ATOM 2298 N N . GLN A 1 282 ? 13.892 -10.419 -0.617 1.00 51.78 282 GLN A N 1
ATOM 2299 C CA . GLN A 1 282 ? 13.042 -9.906 0.453 1.00 51.78 282 GLN A CA 1
ATOM 2300 C C . GLN A 1 282 ? 13.713 -10.181 1.800 1.00 51.78 282 GLN A C 1
ATOM 2302 O O . GLN A 1 282 ? 13.339 -11.125 2.485 1.00 51.78 282 GLN A O 1
ATOM 2307 N N . ASP A 1 283 ? 14.669 -9.347 2.194 1.00 39.94 283 ASP A N 1
ATOM 2308 C CA . ASP A 1 283 ? 14.940 -9.170 3.614 1.00 39.94 283 ASP A CA 1
ATOM 2309 C C . ASP A 1 283 ? 13.776 -8.338 4.146 1.00 39.94 283 ASP A C 1
ATOM 2311 O O . ASP A 1 283 ? 13.703 -7.116 4.002 1.00 39.94 283 ASP A O 1
ATOM 2315 N N . THR A 1 284 ? 12.764 -9.041 4.643 1.00 45.53 284 THR A N 1
ATOM 2316 C CA . THR A 1 284 ? 11.657 -8.451 5.383 1.00 45.53 284 THR A CA 1
ATOM 2317 C C . THR A 1 284 ? 12.196 -7.893 6.695 1.00 45.53 284 THR A C 1
ATOM 2319 O O . THR A 1 284 ? 12.098 -8.522 7.743 1.00 45.53 284 THR A O 1
ATOM 2322 N N . SER A 1 285 ? 12.746 -6.690 6.640 1.00 37.22 285 SER A N 1
ATOM 2323 C CA . SER A 1 285 ? 12.838 -5.788 7.777 1.00 37.22 285 SER A CA 1
ATOM 2324 C C . SER A 1 285 ? 12.286 -4.448 7.311 1.00 37.22 285 SER A C 1
ATOM 2326 O O . SER A 1 285 ? 12.861 -3.823 6.428 1.00 37.22 285 SER A O 1
ATOM 2328 N N . THR A 1 286 ? 11.101 -4.116 7.829 1.00 48.19 286 THR A N 1
ATOM 2329 C CA . THR A 1 286 ? 10.603 -2.768 8.161 1.00 48.19 286 THR A CA 1
ATOM 2330 C C . THR A 1 286 ? 11.235 -1.567 7.437 1.00 48.19 286 THR A C 1
ATOM 2332 O O . THR A 1 286 ? 12.441 -1.375 7.494 1.00 48.19 286 THR A O 1
ATOM 2335 N N . ASP A 1 287 ? 10.377 -0.694 6.896 1.00 40.53 287 ASP A N 1
ATOM 2336 C CA . ASP A 1 287 ? 10.676 0.548 6.155 1.00 40.53 287 ASP A CA 1
ATOM 2337 C C . ASP A 1 287 ? 11.012 0.400 4.664 1.00 40.53 287 ASP A C 1
ATOM 2339 O O . ASP A 1 287 ? 12.106 0.668 4.178 1.00 40.53 287 ASP A O 1
ATOM 2343 N N . SER A 1 288 ? 9.977 0.127 3.870 1.00 38.66 288 SER A N 1
ATOM 2344 C CA . SER A 1 288 ? 9.876 0.790 2.568 1.00 38.66 288 SER A CA 1
ATOM 2345 C C . SER A 1 288 ? 8.526 1.478 2.468 1.00 38.66 288 SER A C 1
ATOM 2347 O O . SER A 1 288 ? 7.582 0.995 1.836 1.00 38.66 288 SER A O 1
ATOM 2349 N N . THR A 1 289 ? 8.439 2.615 3.147 1.00 38.53 289 THR A N 1
ATOM 2350 C CA . THR A 1 289 ? 7.446 3.648 2.898 1.00 38.53 289 THR A CA 1
ATOM 2351 C C . THR A 1 289 ? 7.545 4.016 1.423 1.00 38.53 289 THR A C 1
ATOM 2353 O O . THR A 1 289 ? 8.414 4.781 1.014 1.00 38.53 289 THR A O 1
ATOM 2356 N N . PHE A 1 290 ? 6.644 3.482 0.597 1.00 40.06 290 PHE A N 1
ATOM 2357 C CA . PHE A 1 290 ? 6.191 4.253 -0.551 1.00 40.06 290 PHE A CA 1
ATOM 2358 C C . PHE A 1 290 ? 5.675 5.564 0.043 1.00 40.06 290 PHE A C 1
ATOM 2360 O O . PHE A 1 290 ? 4.583 5.589 0.613 1.00 40.06 290 PHE A O 1
ATOM 2367 N N . GLN A 1 291 ? 6.485 6.624 -0.010 1.00 39.03 291 GLN A N 1
ATOM 2368 C CA . GLN A 1 291 ? 6.059 7.976 0.331 1.00 39.03 291 GLN A CA 1
ATOM 2369 C C . GLN A 1 291 ? 5.023 8.404 -0.712 1.00 39.03 291 GLN A C 1
ATOM 2371 O O . GLN A 1 291 ? 5.310 9.101 -1.680 1.00 39.03 291 GLN A O 1
ATOM 2376 N N . ARG A 1 292 ? 3.788 7.932 -0.535 1.00 36.69 292 ARG A N 1
ATOM 2377 C CA . ARG A 1 292 ? 2.616 8.641 -1.031 1.00 36.69 292 ARG A CA 1
ATOM 2378 C C . ARG A 1 292 ? 2.521 9.944 -0.237 1.00 36.69 292 ARG A C 1
ATOM 2380 O O . ARG A 1 292 ? 2.745 9.900 0.974 1.00 36.69 292 ARG A O 1
ATOM 2387 N N . PRO A 1 293 ? 2.154 11.074 -0.859 1.00 29.12 293 PRO A N 1
ATOM 2388 C CA . PRO A 1 293 ? 1.812 12.277 -0.116 1.00 29.12 293 PRO A CA 1
ATOM 2389 C C . PRO A 1 293 ? 0.668 11.931 0.842 1.00 29.12 293 PRO A C 1
ATOM 2391 O O . PRO A 1 293 ? -0.449 11.632 0.417 1.00 29.12 293 PRO A O 1
ATOM 2394 N N . SER A 1 294 ? 0.959 11.881 2.138 1.00 31.95 294 SER A N 1
ATOM 2395 C CA . SER A 1 294 ? -0.045 11.647 3.165 1.00 31.95 294 SER A CA 1
ATOM 2396 C C . SER A 1 294 ? -0.878 12.914 3.310 1.00 31.95 294 SER A C 1
ATOM 2398 O O . SER A 1 294 ? -0.404 13.917 3.845 1.00 31.95 294 SER A O 1
ATOM 2400 N N . VAL A 1 295 ? -2.127 12.872 2.847 1.00 34.97 295 VAL A N 1
ATOM 2401 C CA . VAL A 1 295 ? -3.149 13.823 3.287 1.00 34.97 295 VAL A CA 1
ATOM 2402 C C . VAL A 1 295 ? -3.343 13.583 4.783 1.00 34.97 295 VAL A C 1
ATOM 2404 O O . VAL A 1 295 ? -3.844 12.540 5.201 1.00 34.97 295 VAL A O 1
ATOM 2407 N N . SER A 1 296 ? -2.849 14.521 5.588 1.00 29.00 296 SER A N 1
ATOM 2408 C CA . SER A 1 296 ? -2.951 14.502 7.044 1.00 29.00 296 SER A CA 1
ATOM 2409 C C . SER A 1 296 ? -4.417 14.628 7.457 1.00 29.00 296 SER A C 1
ATOM 2411 O O . SER A 1 296 ? -4.991 15.716 7.425 1.00 29.00 296 SER A O 1
ATOM 2413 N N . PHE A 1 297 ? -5.034 13.515 7.854 1.00 32.75 297 PHE A N 1
ATOM 2414 C CA . PHE A 1 297 ? -6.217 13.568 8.702 1.00 32.75 297 PHE A CA 1
ATOM 2415 C C . PHE A 1 297 ? -5.745 13.814 10.135 1.00 32.75 297 PHE A C 1
ATOM 2417 O O . PHE A 1 297 ? -5.113 12.959 10.756 1.00 32.75 297 PHE A O 1
ATOM 2424 N N . ARG A 1 298 ? -6.029 15.017 10.644 1.00 30.28 298 ARG A N 1
ATOM 2425 C CA . ARG A 1 298 ? -5.805 15.391 12.043 1.00 30.28 298 ARG A CA 1
ATOM 2426 C C . ARG A 1 298 ? -6.555 14.413 12.951 1.00 30.28 298 ARG A C 1
ATOM 2428 O O . ARG A 1 298 ? -7.783 14.389 12.948 1.00 30.28 298 ARG A O 1
ATOM 2435 N N . SER A 1 299 ? -5.816 13.631 13.736 1.00 32.38 299 SER A N 1
ATOM 2436 C CA . SER A 1 299 ? -6.387 12.843 14.826 1.00 32.38 299 SER A CA 1
ATOM 2437 C C . SER A 1 299 ? -6.809 13.785 15.952 1.00 32.38 299 SER A C 1
ATOM 2439 O O . SER A 1 299 ? -6.006 14.564 16.465 1.00 32.38 299 SER A O 1
ATOM 2441 N N . VAL A 1 300 ? -8.085 13.720 16.312 1.00 35.59 300 VAL A N 1
ATOM 2442 C CA . VAL A 1 300 ? -8.687 14.441 17.434 1.00 35.59 300 VAL A CA 1
ATOM 2443 C C . VAL A 1 300 ? -8.237 13.794 18.749 1.00 35.59 300 VAL A C 1
ATOM 2445 O O . VAL A 1 300 ? -8.435 12.600 18.941 1.00 35.59 300 VAL A O 1
ATOM 2448 N N . GLY A 1 301 ? -7.647 14.608 19.629 1.00 31.03 301 GLY A N 1
ATOM 2449 C CA . GLY A 1 301 ? -7.716 14.508 21.092 1.00 31.03 301 GLY A CA 1
ATOM 2450 C C . GLY A 1 301 ? -7.189 13.240 21.772 1.00 31.03 301 GLY A C 1
ATOM 2451 O O . GLY A 1 301 ? -7.942 12.302 22.013 1.00 31.03 301 GLY A O 1
ATOM 2452 N N . ASN A 1 302 ? -5.937 13.290 22.235 1.00 30.39 302 ASN A N 1
ATOM 2453 C CA . ASN A 1 302 ? -5.515 12.528 23.412 1.00 30.39 302 ASN A CA 1
ATOM 2454 C C . ASN A 1 302 ? -6.207 13.130 24.646 1.00 30.39 302 ASN A C 1
ATOM 2456 O O . ASN A 1 302 ? -6.043 14.317 24.921 1.00 30.39 302 ASN A O 1
ATOM 2460 N N . VAL A 1 303 ? -6.969 12.323 25.385 1.00 36.84 303 VAL A N 1
ATOM 2461 C CA . VAL A 1 303 ? -7.421 12.664 26.740 1.00 36.84 303 VAL A CA 1
ATOM 2462 C C . VAL A 1 303 ? -6.447 12.016 27.715 1.00 36.84 303 VAL A C 1
ATOM 2464 O O . VAL A 1 303 ? -6.373 10.788 27.802 1.00 36.84 303 VAL A O 1
ATOM 2467 N N . ASP A 1 304 ? -5.701 12.859 28.428 1.00 30.42 304 ASP A N 1
ATOM 2468 C CA . ASP A 1 304 ? -4.810 12.480 29.519 1.00 30.42 304 ASP A CA 1
ATOM 2469 C C . ASP A 1 304 ? -5.562 11.687 30.596 1.00 30.42 304 ASP A C 1
ATOM 2471 O O . ASP A 1 304 ? -6.546 12.145 31.177 1.00 30.42 304 ASP A O 1
ATOM 2475 N N . LYS A 1 305 ? -5.065 10.485 30.900 1.00 38.50 305 LYS A N 1
ATOM 2476 C CA . LYS A 1 305 ? -5.438 9.714 32.092 1.00 38.50 305 LYS A CA 1
ATOM 2477 C C . LYS A 1 305 ? -4.254 9.660 33.046 1.00 38.50 305 LYS A C 1
ATOM 2479 O O . LYS A 1 305 ? -3.600 8.629 33.177 1.00 38.50 305 LYS A O 1
ATOM 2484 N N . THR A 1 306 ? -4.008 10.756 33.752 1.00 35.44 306 THR A N 1
ATOM 2485 C CA . THR A 1 306 ? -3.106 10.770 34.910 1.00 35.44 306 THR A CA 1
ATOM 2486 C C . THR A 1 306 ? -3.699 11.587 36.049 1.00 35.44 306 THR A C 1
ATOM 2488 O O . THR A 1 306 ? -3.256 12.698 36.300 1.00 35.44 306 THR A O 1
ATOM 2491 N N . LEU A 1 307 ? -4.685 11.031 36.759 1.00 33.09 307 LEU A N 1
ATOM 2492 C CA . LEU A 1 307 ? -4.839 11.228 38.206 1.00 33.09 307 LEU A CA 1
ATOM 2493 C C . LEU A 1 307 ? -5.922 10.285 38.746 1.00 33.09 307 LEU A C 1
ATOM 2495 O O . LEU A 1 307 ? -7.096 10.459 38.456 1.00 33.09 307 LEU A O 1
ATOM 2499 N N . HIS A 1 308 ? -5.522 9.259 39.494 1.00 35.16 308 HIS A N 1
ATOM 2500 C CA . HIS A 1 308 ? -6.063 8.964 40.826 1.00 35.16 308 HIS A CA 1
ATOM 2501 C C . HIS A 1 308 ? -5.364 7.724 41.384 1.00 35.16 308 HIS A C 1
ATOM 2503 O O . HIS A 1 308 ? -5.677 6.573 41.091 1.00 35.16 308 HIS A O 1
ATOM 2509 N N . LYS A 1 309 ? -4.359 8.018 42.205 1.00 35.25 309 LYS A N 1
ATOM 2510 C CA . LYS A 1 309 ? -3.681 7.108 43.116 1.00 35.25 309 LYS A CA 1
ATOM 2511 C C . LYS A 1 309 ? -4.674 6.804 44.243 1.00 35.25 309 LYS A C 1
ATOM 2513 O O . LYS A 1 309 ? -4.987 7.706 45.012 1.00 35.25 309 LYS A O 1
ATOM 2518 N N . CYS A 1 310 ? -5.196 5.580 44.321 1.00 28.38 310 CYS A N 1
ATOM 2519 C CA . CYS A 1 310 ? -5.943 5.132 45.496 1.00 28.38 310 CYS A CA 1
ATOM 2520 C C . CYS A 1 310 ? -5.064 4.174 46.300 1.00 28.38 310 CYS A C 1
ATOM 2522 O O . CYS A 1 310 ? -4.737 3.068 45.870 1.00 28.38 310 CYS A O 1
ATOM 2524 N N . THR A 1 311 ? -4.633 4.680 47.447 1.00 31.20 311 THR A N 1
ATOM 2525 C CA . THR A 1 311 ? -3.822 4.041 48.478 1.00 31.20 311 THR A CA 1
ATOM 2526 C C . THR A 1 311 ? -4.516 2.779 48.998 1.00 31.20 311 THR A C 1
ATOM 2528 O O . THR A 1 311 ? -5.675 2.834 49.404 1.00 31.20 311 THR A O 1
ATOM 2531 N N . LYS A 1 312 ? -3.816 1.638 48.995 1.00 33.50 312 LYS A N 1
ATOM 2532 C CA . LYS A 1 312 ? -4.235 0.433 49.727 1.00 33.50 312 LYS A CA 1
ATOM 2533 C C . LYS A 1 312 ? -3.889 0.613 51.213 1.00 33.50 312 LYS A C 1
ATOM 2535 O O . LYS A 1 312 ? -2.760 1.026 51.483 1.00 33.50 312 LYS A O 1
ATOM 2540 N N . PRO A 1 313 ? -4.775 0.292 52.169 1.00 34.53 313 PRO A N 1
ATOM 2541 C CA . PRO A 1 313 ? -4.379 0.153 53.563 1.00 34.53 313 PRO A CA 1
ATOM 2542 C C . PRO A 1 313 ? -3.763 -1.233 53.795 1.00 34.53 313 PRO A C 1
ATOM 2544 O O . PRO A 1 313 ? -4.318 -2.247 53.371 1.00 34.53 313 PRO A O 1
ATOM 2547 N N . ASN A 1 314 ? -2.622 -1.255 54.482 1.00 29.41 314 ASN A N 1
ATOM 2548 C CA . ASN A 1 314 ? -2.040 -2.455 55.074 1.00 29.41 314 ASN A CA 1
ATOM 2549 C C . ASN A 1 314 ? -2.836 -2.844 56.327 1.00 29.41 314 ASN A C 1
ATOM 2551 O O . ASN A 1 314 ? -3.151 -1.978 57.142 1.00 29.41 314 ASN A O 1
ATOM 2555 N N . HIS A 1 315 ? -3.077 -4.138 56.516 1.00 32.25 315 HIS A N 1
ATOM 2556 C CA . HIS A 1 315 ? -3.227 -4.720 57.845 1.00 32.25 315 HIS A CA 1
ATOM 2557 C C . HIS A 1 315 ? -2.598 -6.117 57.834 1.00 32.25 315 HIS A C 1
ATOM 2559 O O . HIS A 1 315 ? -3.034 -7.002 57.100 1.00 32.25 315 HIS A O 1
ATOM 2565 N N . GLU A 1 316 ? -1.522 -6.263 58.603 1.00 31.72 316 GLU A N 1
ATOM 2566 C CA . GLU A 1 316 ? -0.897 -7.535 58.965 1.00 31.72 316 GLU A CA 1
ATOM 2567 C C . GLU A 1 316 ? -1.608 -8.167 60.184 1.00 31.72 316 GLU A C 1
ATOM 2569 O O . GLU A 1 316 ? -2.385 -7.490 60.863 1.00 31.72 316 GLU A O 1
ATOM 2574 N N . PHE A 1 317 ? -1.217 -9.423 60.473 1.00 29.22 317 PHE A N 1
ATOM 2575 C CA . PHE A 1 317 ? -1.470 -10.276 61.656 1.00 29.22 317 PHE A CA 1
ATOM 2576 C C . PHE A 1 317 ? -2.802 -11.073 61.675 1.00 29.22 317 PHE A C 1
ATOM 2578 O O . PHE A 1 317 ? -3.864 -10.499 61.495 1.00 29.22 317 PHE A O 1
ATOM 2585 N N . ASN A 1 318 ? -2.864 -12.391 61.950 1.00 31.14 318 ASN A N 1
ATOM 2586 C CA . ASN A 1 318 ? -1.844 -13.394 62.303 1.00 31.14 318 ASN A CA 1
ATOM 2587 C C . ASN A 1 318 ? -2.424 -14.844 62.279 1.00 31.14 318 ASN A C 1
ATOM 2589 O O . ASN A 1 318 ? -3.574 -15.032 62.650 1.00 31.14 318 ASN A O 1
ATOM 2593 N N . GLN A 1 319 ? -1.559 -15.823 61.959 1.00 31.42 319 GLN A N 1
ATOM 2594 C CA . GLN A 1 319 ? -1.401 -17.201 62.505 1.00 31.42 319 GLN A CA 1
ATOM 2595 C C . GLN A 1 319 ? -2.472 -18.331 62.457 1.00 31.42 319 GLN A C 1
ATOM 2597 O O . GLN A 1 319 ? -3.581 -18.200 62.954 1.00 31.42 319 GLN A O 1
ATOM 2602 N N . GLY A 1 320 ? -1.960 -19.520 62.057 1.00 27.62 320 GLY A N 1
ATOM 2603 C CA . GLY A 1 320 ? -2.331 -20.893 62.484 1.00 27.62 320 GLY A CA 1
ATOM 2604 C C . GLY A 1 320 ? -3.454 -21.555 61.669 1.00 27.62 320 GLY A C 1
ATOM 2605 O O . GLY A 1 320 ? -4.468 -20.923 61.441 1.00 27.62 320 GLY A O 1
ATOM 2606 N N . SER A 1 321 ? -3.414 -22.800 61.178 1.00 32.75 321 SER A N 1
ATOM 2607 C CA . SER A 1 321 ? -2.575 -23.986 61.426 1.00 32.75 321 SER A CA 1
ATOM 2608 C C . SER A 1 321 ? -2.910 -25.050 60.346 1.00 32.75 321 SER A C 1
ATOM 2610 O O . SER A 1 321 ? -4.057 -25.156 59.921 1.00 32.75 321 SER A O 1
ATOM 2612 N N . LYS A 1 322 ? -1.921 -25.846 59.901 1.00 37.50 322 LYS A N 1
ATOM 2613 C CA . LYS A 1 322 ? -2.101 -27.083 59.091 1.00 37.50 322 LYS A CA 1
ATOM 2614 C C . LYS A 1 322 ? -2.677 -28.228 59.950 1.00 37.50 322 LYS A C 1
ATOM 2616 O O . LYS A 1 322 ? -2.447 -28.214 61.159 1.00 37.50 322 LYS A O 1
ATOM 2621 N N . PRO A 1 323 ? -3.361 -29.223 59.346 1.00 38.03 323 PRO A N 1
ATOM 2622 C CA . PRO A 1 323 ? -2.735 -30.551 59.112 1.00 38.03 323 PRO A CA 1
ATOM 2623 C C . PRO A 1 323 ? -3.174 -31.204 57.766 1.00 38.03 323 PRO A C 1
ATOM 2625 O O . PRO A 1 323 ? -4.270 -30.947 57.286 1.00 38.03 323 PRO A O 1
ATOM 2628 N N . SER A 1 324 ? -2.257 -31.750 56.953 1.00 33.47 324 SER A N 1
ATOM 2629 C CA . SER A 1 324 ? -1.782 -33.154 56.811 1.00 33.47 324 SER A CA 1
ATOM 2630 C C . SER A 1 324 ? -2.676 -34.100 55.982 1.00 33.47 324 SER A C 1
ATOM 2632 O O . SER A 1 324 ? -3.869 -34.218 56.227 1.00 33.47 324 SER A O 1
ATOM 2634 N N . GLU A 1 325 ? -2.020 -34.769 55.027 1.00 36.38 325 GLU A N 1
ATOM 2635 C CA . GLU A 1 325 ? -2.445 -35.823 54.086 1.00 36.38 325 GLU A CA 1
ATOM 2636 C C . GLU A 1 325 ? -3.359 -36.926 54.648 1.00 36.38 325 GLU A C 1
ATOM 2638 O O . GLU A 1 325 ? -3.153 -37.355 55.778 1.00 36.38 325 GLU A O 1
ATOM 2643 N N . MET A 1 326 ? -4.272 -37.444 53.806 1.00 32.41 326 MET A N 1
ATOM 2644 C CA . MET A 1 326 ? -4.407 -38.871 53.424 1.00 32.41 326 MET A CA 1
ATOM 2645 C C . MET A 1 326 ? -5.469 -39.045 52.305 1.00 32.41 326 MET A C 1
ATOM 2647 O O . MET A 1 326 ? -6.596 -38.578 52.446 1.00 32.41 326 MET A O 1
ATOM 2651 N N . ASP A 1 327 ? -5.110 -39.751 51.226 1.00 34.59 327 ASP A N 1
ATOM 2652 C CA . ASP A 1 327 ? -5.999 -40.458 50.269 1.00 34.59 327 ASP A CA 1
ATOM 2653 C C . ASP A 1 327 ? -6.260 -41.907 50.775 1.00 34.59 327 ASP A C 1
ATOM 2655 O O . ASP A 1 327 ? -5.528 -42.347 51.667 1.00 34.59 327 ASP A O 1
ATOM 2659 N N . PRO A 1 328 ? -7.072 -42.779 50.123 1.00 52.69 328 PRO A N 1
ATOM 2660 C CA . PRO A 1 328 ? -8.400 -42.672 49.485 1.00 52.69 328 PRO A CA 1
ATOM 2661 C C . PRO A 1 328 ? -9.371 -43.759 50.072 1.00 52.69 328 PRO A C 1
ATOM 2663 O O . PRO A 1 328 ? -9.039 -44.372 51.089 1.00 52.69 328 PRO A O 1
ATOM 2666 N N . PRO A 1 329 ? -10.564 -44.055 49.492 1.00 43.53 329 PRO A N 1
ATOM 2667 C CA . PRO A 1 329 ? -10.619 -45.131 48.491 1.00 43.53 329 PRO A CA 1
ATOM 2668 C C . PRO A 1 329 ? -11.698 -44.968 47.393 1.00 43.53 329 PRO A C 1
ATOM 2670 O O . PRO A 1 329 ? -12.426 -43.988 47.285 1.00 43.53 329 PRO A O 1
ATOM 2673 N N . SER A 1 330 ? -11.705 -45.986 46.544 1.00 38.12 330 SER A N 1
ATOM 2674 C CA . SER A 1 330 ? -12.309 -46.203 45.238 1.00 38.12 330 SER A CA 1
ATOM 2675 C C . SER A 1 330 ? -13.786 -46.661 45.232 1.00 38.12 330 SER A C 1
ATOM 2677 O O . SER A 1 330 ? -14.328 -47.090 46.244 1.00 38.12 330 SER A O 1
ATOM 2679 N N . ILE A 1 331 ? -14.339 -46.707 44.004 1.00 38.66 331 ILE A N 1
ATOM 2680 C CA . ILE A 1 331 ? -15.493 -47.505 43.516 1.00 38.66 331 ILE A CA 1
ATOM 2681 C C . ILE A 1 331 ? -16.896 -46.902 43.753 1.00 38.66 331 ILE A C 1
ATOM 2683 O O . ILE A 1 331 ? -17.417 -46.935 44.858 1.00 38.66 331 ILE A O 1
ATOM 2687 N N . CYS A 1 332 ? -17.579 -46.450 42.688 1.00 35.75 332 CYS A N 1
ATOM 2688 C CA . CYS A 1 332 ? -18.543 -47.284 41.946 1.00 35.75 332 CYS A CA 1
ATOM 2689 C C . CYS A 1 332 ? -19.169 -46.513 40.768 1.00 35.75 332 CYS A C 1
ATOM 2691 O O . CYS A 1 332 ? -19.716 -45.425 40.929 1.00 35.75 332 CYS A O 1
ATOM 2693 N N . SER A 1 333 ? -19.084 -47.109 39.584 1.00 37.50 333 SER A N 1
ATOM 2694 C CA . SER A 1 333 ? -19.834 -46.773 38.377 1.00 37.50 333 SER A CA 1
ATOM 2695 C C . SER A 1 333 ? -21.242 -47.375 38.427 1.00 37.50 333 SER A C 1
ATOM 2697 O O . SER A 1 333 ? -21.365 -48.565 38.722 1.00 37.50 333 SER A O 1
ATOM 2699 N N . CYS A 1 334 ? -22.249 -46.593 38.041 1.00 47.81 334 CYS A N 1
ATOM 2700 C CA . CYS A 1 334 ? -23.502 -47.052 37.435 1.00 47.81 334 CYS A CA 1
ATOM 2701 C C . CYS A 1 334 ? -23.763 -46.198 36.196 1.00 47.81 334 CYS A C 1
ATOM 2703 O O . CYS A 1 334 ? -23.526 -44.970 36.292 1.00 47.81 334 CYS A O 1
#